Protein 7C6C (pdb70)

Secondary structure (DSSP, 8-state):
---HHHHHHHHHHHHHHHHSSSS--TT-EEE-SSSSSEEETTTTEETTTSHHHHHHHHHHHHSTT-TTGGGHHHHHHHHHHT----TT-TTHHHHHHHTTT-HHHHHHHHHHHIIIIIHHHHHHHHHTT---HHHHHHHHHHHHHH-SSSSTTSHHHHHHHHHHHHTS-GGGT--HHHHHHHHHHHHHHHHHS-S-GGGHHHHHTTTHHHHHHHHHHHTT-TT--S-EEEEETTTEEEEE-

Radius of gyration: 17.69 Å; Cα contacts (8 Å, |Δi|>4): 380; chains: 1; bounding box: 41×48×39 Å

Nearest PDB structures (foldseek):
  7c6c-assembly1_A  TM=1.004E+00  e=1.283E-39  Bacillus subtilis subsp. subtilis str. 168
  7c6d-assembly1_A  TM=1.003E+00  e=1.742E-38  Bacillus subtilis subsp. subtilis str. 168
  6x2q-assembly1_A  TM=9.820E-01  e=7.608E-24  Gynuella sunshinyii YC6258
  5hwa-assembly1_A  TM=7.881E-01  e=5.486E-09  Niallia circulans
  7xh0-assembly1_A  TM=7.064E-01  e=2.471E-08  Paenibacillus dendritiformis

InterPro domains:
  IPR000400 Glycoside hydrolase, family 46 [PF01374] (48-264)
  IPR000400 Glycoside hydrolase, family 46 [PIRSF036551] (4-277)
  IPR000400 Glycoside hydrolase, family 46 [PS60000] (47-87)
  IPR000400 Glycoside hydrolase, family 46 [cd00978] (41-264)
  IPR023099 Glycoside hydrolase, family 46, N-terminal [G3DSA:3.30.386.10] (59-152)
  IPR023346 Lysozyme-like domain superfamily [SSF53955] (16-277)

GO terms:
  GO:0016977 chitosanase activity (F, IDA)
  GO:0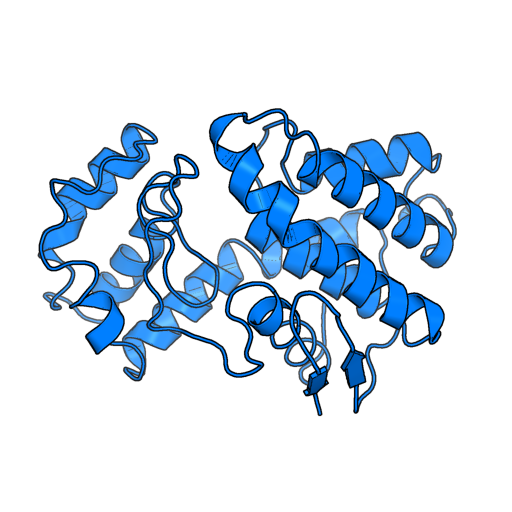005576 extracellular region (C, EXP)

B-factor: mean 17.04, std 7.9, range [7.51, 46.64]

Structure (mmCIF, N/CA/C/O backbone):
data_7C6C
#
_entry.id   7C6C
#
_cell.length_a   47.381
_cell.length_b   77.666
_cell.length_c   79.211
_cell.angle_alpha   90.000
_cell.angle_beta   90.000
_cell.angle_gamma   90.000
#
_symmetry.space_group_name_H-M   'P 21 21 21'
#
loop_
_entity.id
_entity.type
_entity.pdbx_description
1 polymer Chitosanase
2 non-polymer '(2S)-2-hydroxybutanedioic acid'
3 water water
#
loop_
_atom_site.group_PDB
_atom_site.id
_atom_site.type_symbol
_atom_site.label_atom_id
_atom_site.label_alt_id
_atom_site.label_comp_id
_atom_site.label_asym_id
_atom_site.label_entity_id
_atom_site.label_seq_id
_atom_site.pdbx_PDB_ins_code
_atom_site.Cartn_x
_atom_site.Cartn_y
_atom_site.Cartn_z
_atom_site.occupancy
_atom_site.B_iso_or_equiv
_atom_site.auth_seq_id
_atom_site.auth_comp_id
_atom_site.auth_asym_id
_atom_site.auth_atom_id
_atom_site.pdbx_PDB_model_num
ATOM 1 N N . GLY A 1 2 ? 59.061 -15.457 88.979 1.00 24.82 2 GLY A N 1
ATOM 2 C CA . GLY A 1 2 ? 59.283 -14.107 89.461 1.00 23.36 2 GLY A CA 1
ATOM 3 C C . GLY A 1 2 ? 59.024 -13.970 90.948 1.00 21.86 2 GLY A C 1
ATOM 4 O O . GLY A 1 2 ? 59.387 -14.839 91.736 1.00 24.60 2 GLY A O 1
ATOM 5 N N . LEU A 1 3 ? 58.404 -12.863 91.335 1.00 17.84 3 LEU A N 1
ATOM 6 C CA . LEU A 1 3 ? 57.972 -12.637 92.705 1.00 15.66 3 LEU A CA 1
ATOM 7 C C . LEU A 1 3 ? 56.475 -12.893 92.792 1.00 16.40 3 LEU A C 1
ATOM 8 O O . LEU A 1 3 ? 55.719 -12.475 91.913 1.00 17.23 3 LEU A O 1
ATOM 13 N N . ASN A 1 4 ? 56.049 -13.600 93.839 1.00 16.24 4 ASN A N 1
ATOM 14 C CA . ASN A 1 4 ? 54.620 -13.801 94.044 1.00 16.13 4 ASN A CA 1
ATOM 15 C C . ASN A 1 4 ? 53.976 -12.488 94.495 1.00 15.45 4 ASN A C 1
ATOM 16 O O . ASN A 1 4 ? 54.640 -11.463 94.640 1.00 14.66 4 ASN A O 1
ATOM 21 N N . LYS A 1 5 ? 52.660 -12.512 94.715 1.00 16.22 5 LYS A N 1
ATOM 22 C CA . LYS A 1 5 ? 51.938 -11.275 95.007 1.00 16.70 5 LYS A CA 1
ATOM 23 C C . LYS A 1 5 ? 52.516 -10.554 96.221 1.00 14.51 5 LYS A C 1
ATOM 24 O O . LYS A 1 5 ? 52.808 -9.355 96.161 1.00 14.08 5 LYS A O 1
ATOM 30 N N . ASP A 1 6 ? 52.681 -11.267 97.337 1.00 14.19 6 ASP A N 1
ATOM 31 C CA . ASP A 1 6 ? 53.201 -10.630 98.543 1.00 13.86 6 ASP A CA 1
ATOM 32 C C . ASP A 1 6 ? 54.653 -10.208 98.370 1.00 11.98 6 ASP A C 1
ATOM 33 O O . ASP A 1 6 ? 55.036 -9.106 98.782 1.00 12.45 6 ASP A O 1
ATOM 38 N N . GLN A 1 7 ? 55.483 -11.080 97.795 1.00 12.08 7 GLN A N 1
ATOM 39 C CA . GLN A 1 7 ? 56.896 -10.748 97.634 1.00 11.67 7 GLN A CA 1
ATOM 40 C C . GLN A 1 7 ? 57.081 -9.540 96.731 1.00 10.84 7 GLN A C 1
ATOM 41 O O . GLN A 1 7 ? 57.939 -8.687 96.995 1.00 10.81 7 GLN A O 1
ATOM 47 N N . LYS A 1 8 ? 56.301 -9.466 95.646 1.00 11.59 8 LYS A N 1
ATOM 48 C CA A LYS A 1 8 ? 56.418 -8.342 94.724 0.50 11.31 8 LYS A CA 1
ATOM 49 C CA B LYS A 1 8 ? 56.423 -8.341 94.727 0.50 11.35 8 LYS A CA 1
ATOM 50 C C . LYS A 1 8 ? 56.019 -7.039 95.403 1.00 10.92 8 LYS A C 1
ATOM 51 O O . LYS A 1 8 ? 56.681 -6.008 95.228 1.00 10.85 8 LYS A O 1
ATOM 62 N N . ARG A 1 9 ? 54.930 -7.063 96.177 1.00 11.12 9 ARG A N 1
ATOM 63 C CA . ARG A 1 9 ? 54.530 -5.881 96.928 1.00 11.01 9 ARG A CA 1
ATOM 64 C C . ARG A 1 9 ? 55.636 -5.444 97.878 1.00 10.58 9 ARG A C 1
ATOM 65 O O . ARG A 1 9 ? 55.964 -4.256 97.958 1.00 10.60 9 ARG A O 1
ATOM 73 N N . ARG A 1 10 ? 56.215 -6.394 98.621 1.00 10.23 10 ARG A N 1
ATOM 74 C CA . ARG A 1 10 ? 57.278 -6.048 99.560 1.00 10.21 10 ARG A CA 1
ATOM 75 C C . ARG A 1 10 ? 58.474 -5.441 98.839 1.00 9.34 10 ARG A C 1
ATOM 76 O O . ARG A 1 10 ? 59.053 -4.449 99.305 1.00 9.44 10 ARG A O 1
ATOM 84 N N . ALA A 1 11 ? 58.865 -6.033 97.705 1.00 9.69 11 ALA A N 1
ATOM 85 C CA . ALA A 1 11 ? 59.962 -5.482 96.915 1.00 9.98 11 ALA A CA 1
ATOM 86 C C . ALA A 1 11 ? 59.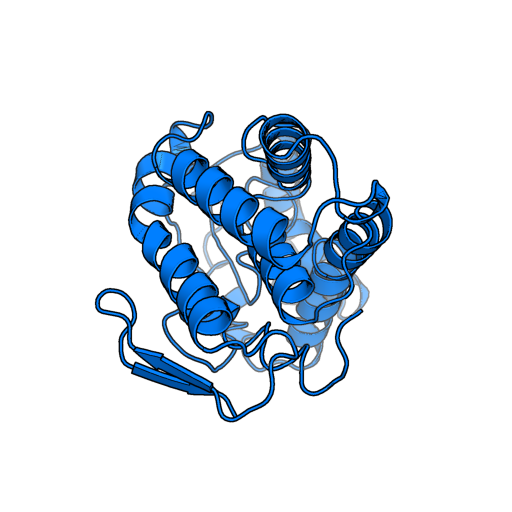668 -4.050 96.499 1.00 9.54 11 ALA A C 1
ATOM 87 O O . ALA A 1 11 ? 60.551 -3.182 96.549 1.00 9.83 11 ALA A O 1
ATOM 89 N N . GLU A 1 12 ? 58.429 -3.787 96.080 1.00 9.92 12 GLU A N 1
ATOM 90 C CA . GLU A 1 12 ? 58.056 -2.450 95.633 1.00 9.85 12 GLU A CA 1
ATOM 91 C C . GLU A 1 12 ? 57.998 -1.460 96.791 1.00 9.03 12 GLU A C 1
ATOM 92 O O . GLU A 1 12 ? 58.335 -0.281 96.617 1.00 9.69 12 GLU A O 1
ATOM 98 N N . GLN A 1 13 ? 57.571 -1.905 97.974 1.00 9.25 13 GLN A N 1
ATOM 99 C CA A GLN A 1 13 ? 57.555 -1.007 99.123 0.61 9.61 13 GLN A CA 1
ATOM 100 C CA B GLN A 1 13 ? 57.553 -1.004 99.120 0.39 9.55 13 GLN A CA 1
ATOM 101 C C . GLN A 1 13 ? 58.964 -0.682 99.602 1.00 9.32 13 GLN A C 1
ATOM 102 O O . GLN A 1 13 ? 59.218 0.437 100.069 1.00 10.10 13 GLN A O 1
ATOM 113 N N . LEU A 1 14 ? 59.901 -1.629 99.465 1.00 9.37 14 LEU A N 1
ATOM 114 C CA . LEU A 1 14 ? 61.307 -1.317 99.710 1.00 9.17 14 LEU A CA 1
ATOM 115 C C . LEU A 1 14 ? 61.797 -0.244 98.741 1.00 9.29 14 LEU A C 1
ATOM 116 O O . LEU A 1 14 ? 62.344 0.788 99.157 1.00 9.74 14 LEU A O 1
ATOM 121 N N . THR A 1 15 ? 61.565 -0.448 97.440 1.00 9.1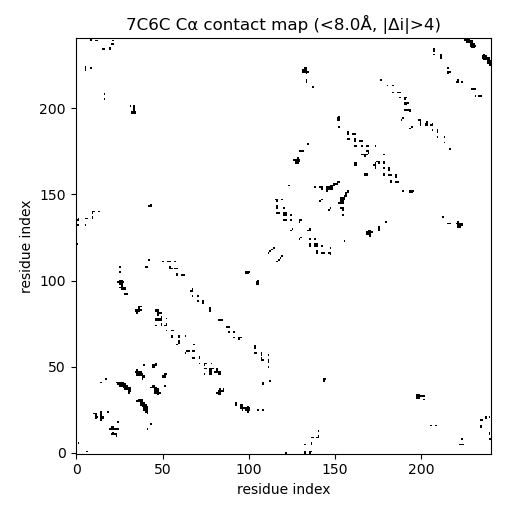4 15 THR A N 1
ATOM 122 C CA . THR A 1 15 ? 61.956 0.557 96.455 1.00 9.38 15 THR A CA 1
ATOM 123 C C . THR A 1 15 ? 61.315 1.902 96.761 1.00 9.31 15 THR A C 1
ATOM 124 O O . THR A 1 15 ? 61.966 2.945 96.645 1.00 10.09 15 THR A O 1
ATOM 128 N N . SER A 1 16 ? 60.051 1.893 97.188 1.00 9.51 16 SER A N 1
ATOM 129 C CA . SER A 1 16 ? 59.367 3.138 97.505 1.00 9.65 16 SER A CA 1
ATOM 130 C C . SER A 1 16 ? 60.054 3.876 98.654 1.00 9.38 16 SER A C 1
ATOM 131 O O . SER A 1 16 ? 60.159 5.108 98.631 1.00 10.03 16 SER A O 1
ATOM 134 N N . ILE A 1 17 ? 60.526 3.150 99.673 1.00 9.61 17 ILE A N 1
ATOM 135 C CA . ILE A 1 17 ? 61.310 3.793 100.725 1.00 9.75 17 ILE A CA 1
ATOM 136 C C . ILE A 1 17 ? 62.553 4.435 100.125 1.00 10.03 17 ILE A C 1
ATOM 137 O O . ILE A 1 17 ? 62.885 5.595 100.409 1.00 10.67 17 ILE A O 1
ATOM 142 N N . PHE A 1 18 ? 63.262 3.679 99.282 1.00 9.74 18 PHE A N 1
ATOM 143 C CA . PHE A 1 18 ? 64.521 4.166 98.733 1.00 10.18 18 PHE A CA 1
ATOM 144 C C . PHE A 1 18 ? 64.313 5.385 97.847 1.00 11.10 18 PHE A C 1
ATOM 145 O O . PHE A 1 18 ? 65.161 6.279 97.820 1.00 12.91 18 PHE A O 1
ATOM 153 N N . GLU A 1 19 ? 63.196 5.450 97.130 1.00 10.95 19 GLU A N 1
ATOM 154 C CA A GLU A 1 19 ? 62.941 6.551 96.207 0.61 11.72 19 GLU A CA 1
ATOM 155 C CA B GLU A 1 19 ? 62.941 6.552 96.211 0.39 10.84 19 GLU A CA 1
ATOM 156 C C . GLU A 1 19 ? 62.313 7.758 96.894 1.00 11.31 19 GLU A C 1
ATOM 157 O O . GLU A 1 19 ? 62.661 8.902 96.580 1.00 13.17 19 GLU A O 1
ATOM 168 N N . ASN A 1 20 ? 61.381 7.526 97.817 1.00 10.57 20 ASN A N 1
ATOM 169 C CA . ASN A 1 20 ? 60.544 8.597 98.331 1.00 11.29 20 ASN A CA 1
ATOM 170 C C . ASN A 1 20 ? 60.378 8.614 99.841 1.00 11.35 20 ASN A C 1
ATOM 171 O O . ASN A 1 20 ? 59.633 9.459 100.342 1.00 12.66 20 ASN A O 1
ATOM 176 N N . GLY A 1 21 ? 61.015 7.709 100.581 1.00 11.34 21 GLY A N 1
ATOM 177 C CA . GLY A 1 21 ? 60.926 7.776 102.028 1.00 12.43 21 GLY A CA 1
ATOM 178 C C . GLY A 1 21 ? 59.575 7.389 102.582 1.00 12.04 21 GLY A C 1
ATOM 179 O O . GLY A 1 21 ? 59.201 7.847 103.667 1.00 13.57 21 GLY A O 1
ATOM 180 N N . THR A 1 22 ? 58.830 6.549 101.869 1.00 11.61 22 THR A N 1
ATOM 181 C CA . THR A 1 22 ? 57.532 6.081 102.324 1.00 12.11 22 THR A CA 1
ATOM 182 C C . THR A 1 22 ? 57.271 4.730 101.677 1.00 10.98 22 THR A C 1
ATOM 183 O O . THR A 1 22 ? 57.766 4.455 100.583 1.00 11.48 22 THR A O 1
ATOM 187 N N . THR A 1 23 ? 56.505 3.879 102.358 1.00 10.94 23 THR A N 1
ATOM 188 C CA . THR A 1 23 ? 56.108 2.615 101.751 1.00 11.73 23 THR A CA 1
ATOM 189 C C . THR A 1 23 ? 5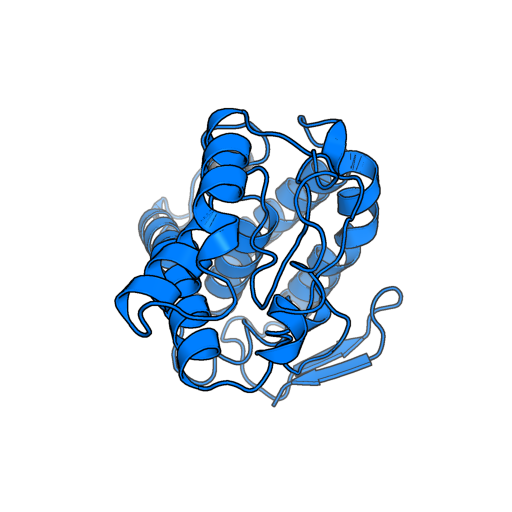4.946 2.774 100.781 1.00 12.44 23 THR A C 1
ATOM 190 O O . THR A 1 23 ? 54.609 1.813 100.080 1.00 14.36 23 THR A O 1
ATOM 194 N N . GLU A 1 24 ? 54.323 3.948 100.732 1.00 12.60 24 GLU A N 1
ATOM 195 C CA . GLU A 1 24 ? 53.237 4.207 99.797 1.00 13.62 24 GLU A CA 1
ATOM 196 C C . GLU A 1 24 ? 53.826 4.635 98.458 1.00 12.36 24 GLU A C 1
ATOM 197 O O . GLU A 1 24 ? 54.481 5.679 98.369 1.00 13.35 24 GLU A O 1
ATOM 203 N N . ILE A 1 25 ? 53.576 3.840 97.415 1.00 12.41 25 ILE A N 1
ATOM 204 C CA . ILE A 1 25 ? 54.141 4.147 96.107 1.00 12.93 25 ILE A CA 1
ATOM 205 C C . ILE A 1 25 ? 53.647 5.510 95.634 1.00 12.37 25 ILE A C 1
ATOM 206 O O . ILE A 1 25 ? 52.443 5.794 95.650 1.00 13.75 25 ILE A O 1
ATOM 211 N N . GLN A 1 26 ? 54.579 6.365 95.208 1.00 12.17 26 GLN A N 1
ATOM 212 C CA . GLN A 1 26 ? 54.285 7.761 94.857 1.00 12.73 26 GLN A CA 1
ATOM 213 C C . GLN A 1 26 ? 54.153 7.917 93.345 1.00 12.59 26 GLN A C 1
ATOM 214 O O . GLN A 1 26 ? 55.111 8.241 92.642 1.00 13.70 26 GLN A O 1
ATOM 220 N N . TYR A 1 27 ? 52.935 7.752 92.843 1.00 11.25 27 TYR A N 1
ATOM 221 C CA . TYR A 1 27 ? 52.697 7.930 91.418 1.00 10.91 27 TYR A CA 1
ATOM 222 C C . TYR A 1 27 ? 52.772 9.389 90.984 1.00 10.70 27 TYR A C 1
ATOM 223 O O . TYR A 1 27 ? 53.023 9.658 89.803 1.00 11.26 27 TYR A O 1
ATOM 232 N N . GLY A 1 28 ? 52.559 10.334 91.894 1.00 11.24 28 GLY A N 1
ATOM 233 C CA . GLY A 1 28 ? 52.517 11.732 91.528 1.00 11.50 28 GLY A CA 1
ATOM 234 C C . GLY A 1 28 ? 53.814 12.472 91.669 1.00 12.00 28 GLY A C 1
ATOM 235 O O . GLY A 1 28 ? 53.871 13.657 91.345 1.00 12.81 28 GLY A O 1
ATOM 236 N N . TYR A 1 29 ? 54.864 11.796 92.124 1.00 12.12 29 TYR A N 1
ATOM 237 C CA . TYR A 1 29 ? 56.147 12.431 92.387 1.00 12.18 29 TYR A CA 1
ATOM 238 C C . TYR A 1 29 ? 56.765 12.990 91.109 1.00 11.26 29 TYR A C 1
ATOM 239 O O . TYR A 1 29 ? 56.823 12.314 90.082 1.00 11.26 29 TYR A O 1
ATOM 248 N N . VAL A 1 30 ? 57.261 14.221 91.180 1.00 11.44 30 VAL A N 1
ATOM 249 C CA . VAL A 1 30 ? 58.094 14.797 90.125 1.00 12.11 30 VAL A CA 1
ATOM 250 C C . VAL A 1 30 ? 59.127 15.690 90.786 1.00 12.35 30 VAL A C 1
ATOM 251 O O . VAL A 1 30 ? 58.766 16.568 91.577 1.00 14.36 30 VAL A O 1
ATOM 255 N N . GLU A 1 31 ? 60.402 15.485 90.453 1.00 11.59 31 GLU A N 1
ATOM 256 C CA . GLU A 1 31 ? 61.465 16.322 90.982 1.00 12.87 31 GLU A CA 1
ATOM 257 C C . GLU A 1 31 ? 62.635 16.356 90.009 1.00 11.65 31 GLU A C 1
ATOM 258 O O . GLU A 1 31 ? 62.978 15.340 89.407 1.00 11.14 31 GLU A O 1
ATOM 264 N N . ARG A 1 32 ? 63.251 17.527 89.877 1.00 12.80 32 ARG A N 1
ATOM 265 C CA . ARG A 1 32 ? 64.543 17.668 89.221 1.00 14.29 32 ARG A CA 1
ATOM 266 C C . ARG A 1 32 ? 65.623 17.331 90.239 1.00 13.49 32 ARG A C 1
ATOM 267 O O . ARG A 1 32 ? 65.733 18.003 91.269 1.00 15.15 32 ARG A O 1
ATOM 275 N N . LEU A 1 33 ? 66.429 16.310 89.964 1.00 13.81 33 LEU A N 1
ATOM 276 C CA . LEU A 1 33 ? 67.470 15.906 90.902 1.00 15.18 33 LEU A CA 1
ATOM 277 C C . LEU A 1 33 ? 68.848 16.429 90.534 1.00 14.64 33 LEU A C 1
ATOM 278 O O . LEU A 1 33 ? 69.803 16.187 91.278 1.00 16.38 33 LEU A O 1
ATOM 283 N N . ASP A 1 34 ? 68.977 17.142 89.416 1.00 13.93 34 ASP A N 1
ATOM 284 C CA . ASP A 1 34 ? 70.276 17.615 88.939 1.00 13.99 34 ASP A CA 1
ATOM 285 C C . ASP A 1 34 ? 71.261 16.466 88.762 1.00 14.30 34 ASP A C 1
ATOM 286 O O . ASP A 1 34 ? 72.453 16.583 89.052 1.00 14.57 34 ASP A O 1
ATOM 291 N N . ASP A 1 35 ? 70.744 15.347 88.259 1.00 13.17 35 ASP A N 1
ATOM 292 C CA . ASP A 1 35 ? 71.526 14.153 87.986 1.00 13.38 35 ASP A CA 1
ATOM 293 C C . ASP A 1 35 ? 71.683 13.925 86.493 1.00 12.49 35 ASP A C 1
ATOM 294 O O . ASP A 1 35 ? 71.986 12.803 86.067 1.00 13.28 35 ASP A O 1
ATOM 299 N N . GLY A 1 36 ? 71.455 14.968 85.692 1.00 11.82 36 GLY A N 1
ATOM 300 C CA . GLY A 1 36 ? 71.524 14.868 84.257 1.00 11.47 36 GLY A CA 1
ATOM 301 C C . GLY A 1 36 ? 70.306 14.261 83.608 1.00 10.49 36 GLY A C 1
ATOM 302 O O . GLY A 1 36 ? 70.262 14.176 82.374 1.00 11.28 36 GLY A O 1
ATOM 303 N N . ARG A 1 37 ? 69.309 13.843 84.385 1.00 10.21 37 ARG A N 1
ATOM 304 C CA . ARG A 1 37 ? 68.194 13.081 83.836 1.00 10.28 37 ARG A CA 1
ATOM 305 C C . ARG A 1 37 ? 66.932 13.911 83.640 1.00 9.26 37 ARG A C 1
ATOM 306 O O . ARG A 1 37 ? 65.890 13.355 83.278 1.00 9.87 37 ARG A O 1
ATOM 314 N N . GLY A 1 38 ? 67.003 15.225 83.849 1.00 9.08 38 GLY A N 1
ATOM 315 C CA . GLY A 1 38 ? 65.825 16.065 83.674 1.00 9.36 38 GLY A CA 1
ATOM 316 C C . GLY A 1 38 ? 64.915 15.936 84.873 1.00 9.06 38 GLY A C 1
ATOM 317 O O . GLY A 1 38 ? 65.352 16.086 86.014 1.00 9.51 38 GLY A O 1
ATOM 318 N N . TYR A 1 39 ? 63.634 15.676 84.629 1.00 8.76 39 TYR A N 1
ATOM 319 C CA . TYR A 1 39 ? 62.697 15.402 85.711 1.00 9.03 39 TYR A CA 1
ATOM 320 C C . TYR A 1 39 ? 62.657 13.905 85.980 1.00 8.93 39 TYR A C 1
ATOM 321 O O . TYR A 1 39 ? 62.620 13.096 85.043 1.00 9.20 39 TYR A O 1
ATOM 330 N N . THR A 1 40 ? 62.608 13.551 87.268 1.00 8.75 40 THR A N 1
ATOM 331 C CA . THR A 1 40 ? 62.394 12.189 87.744 1.00 9.01 40 THR A CA 1
ATOM 332 C C . THR A 1 40 ? 60.962 12.089 88.260 1.00 8.93 40 THR A C 1
ATOM 333 O O . THR A 1 40 ? 60.548 12.910 89.085 1.00 9.67 40 THR A O 1
ATOM 337 N N . CYS A 1 41 ? 60.211 11.089 87.778 1.00 8.88 41 CYS A N 1
ATOM 338 C CA . CYS A 1 41 ? 58.756 11.123 87.859 1.00 9.60 41 CYS A CA 1
ATOM 339 C C . CYS A 1 41 ? 58.154 9.785 88.269 1.00 9.19 41 CYS A C 1
ATOM 340 O O . CYS A 1 41 ? 58.549 8.730 87.766 1.00 9.67 41 CYS A O 1
ATOM 343 N N . GLY A 1 42 ? 57.133 9.847 89.124 1.00 9.38 42 GLY A N 1
ATOM 344 C CA . GLY A 1 42 ? 56.294 8.682 89.336 1.00 9.68 42 GLY A CA 1
ATOM 345 C C . GLY A 1 42 ? 56.967 7.511 90.037 1.00 9.53 42 GLY A C 1
ATOM 346 O O . GLY A 1 42 ? 58.029 7.628 90.656 1.00 9.65 42 GLY A O 1
ATOM 347 N N . ARG A 1 43 ? 56.313 6.350 89.915 1.00 9.49 43 ARG A N 1
ATOM 348 C CA . ARG A 1 43 ? 56.641 5.218 90.781 1.00 10.09 43 ARG A CA 1
ATOM 349 C C . ARG A 1 43 ? 58.053 4.704 90.556 1.00 9.83 43 ARG A C 1
ATOM 350 O O . ARG A 1 43 ? 58.695 4.237 91.498 1.00 10.50 43 ARG A O 1
ATOM 358 N N . ALA A 1 44 ? 58.540 4.745 89.321 1.00 9.49 44 ALA A N 1
ATOM 359 C CA . ALA A 1 44 ? 59.839 4.188 88.988 1.00 9.34 44 ALA A CA 1
ATOM 360 C C . ALA A 1 44 ? 60.917 5.246 88.854 1.00 9.42 44 ALA A C 1
ATOM 361 O O . ALA A 1 44 ? 62.033 4.926 88.434 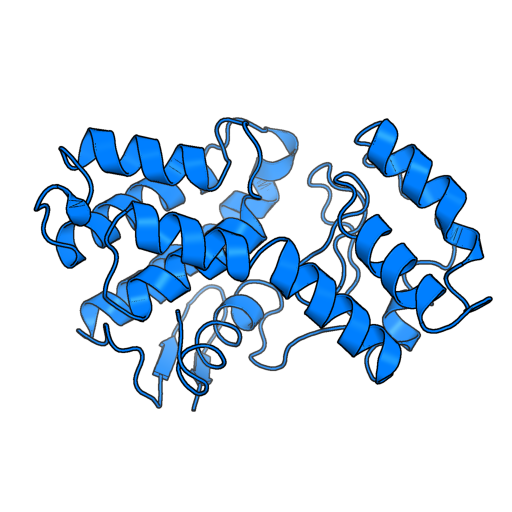1.00 10.41 44 ALA A O 1
ATOM 363 N N . GLY A 1 45 ? 60.613 6.498 89.176 1.00 9.47 45 GLY A N 1
ATOM 364 C CA . GLY A 1 45 ? 61.553 7.542 88.816 1.00 10.22 45 GLY A CA 1
ATOM 365 C C . GLY A 1 45 ? 61.809 7.571 87.326 1.00 9.42 45 GLY A C 1
ATOM 366 O O . GLY A 1 45 ? 62.965 7.649 86.893 1.00 10.05 45 GLY A O 1
ATOM 367 N N . PHE A 1 46 ? 60.746 7.467 86.529 1.00 9.01 46 PHE A N 1
ATOM 368 C CA . PHE A 1 46 ? 60.870 7.629 85.086 1.00 9.04 46 PHE A CA 1
ATOM 369 C C . PHE A 1 46 ? 61.447 9.011 84.788 1.00 8.99 46 PHE A C 1
ATOM 370 O O . PHE A 1 46 ? 60.982 10.009 85.339 1.00 11.51 46 PHE A O 1
ATOM 378 N N . THR A 1 47 ? 62.427 9.094 83.894 1.00 9.07 47 THR A N 1
ATOM 379 C CA . THR A 1 47 ? 63.091 10.372 83.670 1.00 9.07 47 THR A CA 1
ATOM 380 C C . THR A 1 47 ? 62.846 10.904 82.264 1.00 8.68 47 THR A C 1
ATOM 381 O O . THR A 1 47 ? 62.611 10.150 81.316 1.00 8.94 47 THR A O 1
ATOM 385 N N . THR A 1 48 ? 62.929 12.229 82.134 1.00 8.83 48 THR A N 1
ATOM 386 C CA . THR A 1 48 ? 62.727 12.860 80.837 1.00 9.70 48 THR A CA 1
ATOM 387 C C . THR A 1 48 ? 63.947 12.769 79.921 1.00 10.47 48 THR A C 1
ATOM 388 O O . THR A 1 48 ? 63.785 12.874 78.707 1.00 12.44 48 THR A O 1
ATOM 392 N N . ALA A 1 49 ? 65.155 12.554 80.452 1.00 9.49 49 ALA A N 1
ATOM 393 C CA . ALA A 1 49 ? 66.319 12.409 79.578 1.00 10.32 49 ALA A CA 1
ATOM 394 C C . ALA A 1 49 ? 66.400 11.032 78.924 1.00 10.79 49 ALA A C 1
ATOM 395 O O . ALA A 1 49 ? 67.009 10.903 77.858 1.00 11.56 49 ALA A O 1
ATOM 397 N N . THR A 1 50 ? 65.815 9.995 79.538 1.00 11.56 50 THR A N 1
ATOM 398 C CA . THR A 1 50 ? 66.017 8.619 79.085 1.00 12.16 50 THR A CA 1
ATOM 399 C C . THR A 1 50 ? 64.959 8.134 78.114 1.00 12.42 50 THR A C 1
ATOM 400 O O . THR A 1 50 ? 65.187 7.136 77.421 1.00 15.23 50 THR A O 1
ATOM 404 N N . GLY A 1 51 ? 63.804 8.772 78.068 1.00 12.57 51 GLY A N 1
ATOM 405 C CA . GLY A 1 51 ? 62.714 8.254 77.282 1.00 13.67 51 GLY A CA 1
ATOM 406 C C . GLY A 1 51 ? 61.668 7.505 78.077 1.00 11.21 51 GLY A C 1
ATOM 407 O O . GLY A 1 51 ? 60.571 7.276 77.554 1.00 11.69 51 GLY A O 1
ATOM 408 N N . ASP A 1 52 ? 61.949 7.135 79.329 1.00 10.54 52 ASP A N 1
ATOM 409 C CA A ASP A 1 52 ? 60.942 6.327 80.001 0.51 10.45 52 ASP A CA 1
ATOM 410 C CA B ASP A 1 52 ? 60.992 6.338 80.095 0.49 10.05 52 ASP A CA 1
ATOM 411 C C . ASP A 1 52 ? 59.758 7.152 80.479 1.00 9.05 52 ASP A C 1
ATOM 412 O O . ASP A 1 52 ? 58.631 6.647 80.450 1.00 9.45 52 ASP A O 1
ATOM 421 N N . ALA A 1 53 ? 59.953 8.421 80.859 1.00 8.64 53 ALA A N 1
ATOM 422 C CA . ALA A 1 53 ? 58.793 9.265 81.130 1.00 9.02 53 ALA A CA 1
ATOM 423 C C . ALA A 1 53 ? 57.983 9.497 79.858 1.00 8.46 53 ALA A C 1
ATOM 424 O O . ALA A 1 53 ? 56.746 9.526 79.896 1.00 9.18 53 ALA A O 1
ATOM 426 N N . LEU A 1 54 ? 58.668 9.673 78.724 1.00 8.41 54 LEU A N 1
ATOM 427 C CA . LEU A 1 54 ? 57.994 9.739 77.433 1.00 8.83 54 LEU A CA 1
ATOM 428 C C . LEU A 1 54 ? 57.101 8.520 77.230 1.00 8.24 54 LEU A C 1
ATOM 429 O O . LEU A 1 54 ? 55.944 8.647 76.820 1.00 8.76 54 LEU A O 1
ATOM 434 N N . GLU A 1 55 ? 57.616 7.324 77.534 1.00 8.40 55 GLU A N 1
ATOM 435 C CA . GLU A 1 55 ? 56.820 6.113 77.340 1.00 8.76 55 GLU A CA 1
ATOM 436 C C . GLU A 1 55 ? 55.562 6.125 78.197 1.00 8.79 55 GLU A C 1
ATOM 437 O O . GLU A 1 55 ? 54.492 5.727 77.728 1.00 9.77 55 GLU A O 1
ATOM 443 N N . VAL A 1 56 ? 55.662 6.584 79.451 1.00 8.70 56 VAL A N 1
ATOM 444 C CA . VAL A 1 56 ? 54.464 6.701 80.277 1.00 9.39 56 VAL A CA 1
ATOM 445 C C . VAL A 1 56 ? 53.428 7.585 79.594 1.00 8.74 56 VAL A C 1
ATOM 446 O O . VAL A 1 56 ? 52.246 7.234 79.512 1.00 9.19 56 VAL A O 1
ATOM 450 N N . VAL A 1 57 ? 53.854 8.750 79.102 1.00 8.46 57 VAL A N 1
ATOM 451 C CA . VAL A 1 57 ? 52.901 9.674 78.498 1.00 8.69 57 VAL A CA 1
ATOM 452 C C . VAL A 1 57 ? 52.341 9.107 77.196 1.00 8.47 57 VAL A C 1
ATOM 453 O O . VAL A 1 57 ? 51.155 9.283 76.902 1.00 9.25 57 VAL A O 1
ATOM 457 N N . GLU A 1 58 ? 53.158 8.383 76.418 1.00 8.49 58 GLU A N 1
ATOM 458 C CA . GLU A 1 58 ? 52.647 7.732 75.208 1.00 8.84 58 GLU A CA 1
ATOM 459 C C . GLU A 1 58 ? 51.566 6.716 75.547 1.00 8.72 58 GLU A C 1
ATOM 460 O O . GLU A 1 58 ? 50.510 6.670 74.898 1.00 9.66 58 GLU A O 1
ATOM 466 N N . VAL A 1 59 ? 51.835 5.865 76.545 1.00 9.59 59 VAL A N 1
ATOM 467 C CA . VAL A 1 59 ? 50.891 4.814 76.930 1.00 10.21 59 VAL A CA 1
ATOM 468 C C . VAL A 1 59 ? 49.607 5.435 77.463 1.00 10.35 59 VAL A C 1
ATOM 469 O O . VAL A 1 59 ? 48.496 5.039 77.097 1.00 10.93 59 VAL A O 1
ATOM 473 N N . TYR A 1 60 ? 49.748 6.437 78.331 1.00 9.57 60 TYR A N 1
ATOM 474 C CA . TYR A 1 60 ? 48.587 7.136 78.863 1.00 9.85 60 TYR A CA 1
ATOM 475 C C . TYR A 1 60 ? 47.781 7.785 77.745 1.00 9.74 60 TYR A C 1
ATOM 476 O O . TYR A 1 60 ? 46.545 7.732 77.750 1.00 10.22 60 TYR A O 1
ATOM 485 N N . THR A 1 61 ? 48.465 8.370 76.755 1.00 9.86 61 THR A N 1
ATOM 486 C CA . THR A 1 61 ? 47.775 9.065 75.670 1.00 9.67 61 THR A CA 1
ATOM 487 C C . THR A 1 61 ? 47.040 8.092 74.752 1.00 9.92 61 THR A C 1
ATOM 488 O O . THR A 1 61 ? 45.953 8.405 74.256 1.00 10.36 61 THR A O 1
ATOM 492 N N . LYS A 1 62 ? 47.599 6.901 74.529 1.00 10.10 62 LYS A N 1
ATOM 493 C CA . LYS A 1 62 ? 46.861 5.888 73.783 1.00 11.58 62 LYS A CA 1
ATOM 494 C C . LYS A 1 62 ? 45.578 5.498 74.513 1.00 11.27 62 LYS A C 1
ATOM 495 O O . LYS A 1 62 ? 44.516 5.362 73.895 1.00 12.52 62 LYS A O 1
ATOM 501 N N . ALA A 1 63 ? 45.652 5.357 75.839 1.00 11.28 63 ALA A N 1
ATOM 502 C CA . ALA A 1 63 ? 44.489 4.958 76.622 1.00 12.25 63 ALA A CA 1
ATOM 503 C C . ALA A 1 63 ? 43.490 6.098 76.772 1.00 12.43 63 ALA A C 1
ATOM 504 O O . ALA A 1 63 ? 42.275 5.863 76.779 1.00 13.64 63 ALA A O 1
ATOM 506 N N . VAL A 1 64 ? 43.979 7.330 76.914 1.00 11.62 64 VAL A N 1
ATOM 507 C CA . VAL A 1 64 ? 43.157 8.511 77.192 1.00 11.64 64 VAL A CA 1
ATOM 508 C C . VAL A 1 64 ? 43.563 9.599 76.207 1.00 10.99 64 VAL A C 1
ATOM 509 O O . VAL A 1 64 ? 44.420 10.442 76.522 1.00 10.85 64 VAL A O 1
ATOM 513 N N . PRO A 1 65 ? 42.984 9.619 75.009 1.00 11.24 65 PRO A N 1
ATOM 514 C CA . PRO A 1 65 ? 43.392 10.618 74.017 1.00 11.99 65 PRO A CA 1
ATOM 515 C C . PRO A 1 65 ? 43.157 12.036 74.522 1.00 10.94 65 PRO A C 1
ATOM 516 O O . PRO A 1 65 ? 42.226 12.305 75.281 1.00 11.58 65 PRO A O 1
ATOM 520 N N . ASN A 1 66 ? 44.026 12.955 74.099 1.00 10.62 66 ASN A N 1
ATOM 521 C CA . ASN A 1 66 ? 43.806 14.389 74.314 1.00 10.51 66 ASN A CA 1
ATOM 522 C C . ASN A 1 66 ? 43.764 14.764 75.792 1.00 10.06 66 ASN A C 1
ATOM 523 O O . ASN A 1 66 ? 43.069 15.699 76.194 1.00 10.71 66 ASN A O 1
ATOM 528 N N . ASN A 1 67 ? 44.556 14.059 76.596 1.00 9.92 67 ASN A N 1
ATOM 529 C CA . ASN A 1 67 ? 44.678 14.309 78.024 1.00 9.78 67 ASN A CA 1
ATOM 530 C C . ASN A 1 67 ? 45.572 15.530 78.282 1.00 9.13 67 ASN A C 1
ATOM 531 O O . ASN A 1 67 ? 46.148 16.121 77.360 1.00 9.63 67 ASN A O 1
ATOM 536 N N . LYS A 1 68 ? 45.715 15.896 79.563 1.00 9.59 68 LYS A N 1
ATOM 537 C CA . LYS A 1 68 ? 46.439 17.115 79.924 1.00 9.25 68 LYS A CA 1
ATOM 538 C C . LYS A 1 68 ? 47.936 17.036 79.660 1.00 9.19 68 LYS A C 1
ATOM 539 O O . LYS A 1 68 ? 48.604 18.076 79.674 1.00 9.22 68 LYS A O 1
ATOM 545 N N . LEU A 1 69 ? 48.481 15.843 79.453 1.00 8.72 69 LEU A N 1
ATOM 546 C CA . LEU A 1 69 ? 49.903 15.695 79.188 1.00 9.06 69 LEU A CA 1
ATOM 547 C C . LEU A 1 69 ? 50.233 15.558 77.706 1.00 9.09 69 LEU A C 1
ATOM 548 O O . LEU A 1 69 ? 51.412 15.626 77.350 1.00 8.93 69 LEU A O 1
ATOM 553 N N . LYS A 1 70 ? 49.227 15.396 76.838 1.00 9.05 70 LYS A N 1
ATOM 554 C CA . LYS A 1 70 ? 49.490 15.183 75.416 1.00 9.80 70 LYS A CA 1
ATOM 555 C C . LYS A 1 70 ? 50.375 16.278 74.834 1.00 9.53 70 LYS A C 1
ATOM 556 O O . LYS A 1 70 ? 51.281 15.992 74.044 1.00 9.48 70 LYS A O 1
ATOM 562 N N . LYS A 1 71 ? 50.141 17.536 75.221 1.00 9.23 71 LYS A N 1
ATOM 563 C CA . LYS A 1 71 ? 50.868 18.644 74.611 1.00 9.29 71 LYS A CA 1
ATOM 564 C C . LYS A 1 71 ? 52.354 18.603 74.918 1.00 9.11 71 LYS A C 1
ATOM 565 O O . LYS A 1 71 ? 53.128 19.287 74.237 1.00 9.82 71 LYS A O 1
ATOM 571 N N . TYR A 1 72 ? 52.772 17.827 75.922 1.00 8.90 72 TYR A N 1
ATOM 572 C CA . TYR A 1 72 ? 54.184 17.718 76.245 1.00 8.91 72 TYR A CA 1
ATOM 573 C C . TYR A 1 72 ? 54.903 16.674 75.409 1.00 8.49 72 TYR A C 1
ATOM 574 O O . TYR A 1 72 ? 56.130 16.591 75.482 1.00 8.64 72 TYR A O 1
ATOM 583 N N . LEU A 1 73 ? 54.182 15.864 74.631 1.00 8.74 73 LEU A N 1
ATOM 584 C CA . LEU A 1 73 ? 54.842 14.811 73.857 1.00 8.67 73 LEU A CA 1
ATOM 585 C C . LEU A 1 73 ? 55.941 15.325 72.938 1.00 8.70 73 LEU A C 1
ATOM 586 O O . LEU A 1 73 ? 57.011 14.696 72.892 1.00 8.91 73 LEU A O 1
ATOM 591 N N . PRO A 1 74 ? 55.764 16.410 72.174 1.00 8.94 74 PRO A N 1
ATOM 592 C CA . PRO A 1 74 ? 56.867 16.830 71.289 1.00 9.29 74 PRO A CA 1
ATOM 593 C C . PRO A 1 74 ? 58.144 17.148 72.047 1.00 8.94 74 PRO A C 1
ATOM 594 O O . PRO A 1 74 ? 59.234 16.735 71.629 1.00 9.72 74 PRO A O 1
ATOM 598 N N . GLU A 1 75 ? 58.039 17.855 73.177 1.00 9.39 75 GLU A N 1
ATOM 599 C CA . GLU A 1 75 ? 59.234 18.153 73.954 1.00 8.63 75 GLU A CA 1
ATOM 600 C C . GLU A 1 75 ? 59.790 16.897 74.620 1.00 8.05 75 GLU A C 1
ATOM 601 O O . GLU A 1 75 ? 61.006 16.678 74.618 1.00 8.08 75 GLU A O 1
ATOM 607 N N . LEU A 1 76 ? 58.927 16.055 75.199 1.00 8.29 76 LEU A N 1
ATOM 608 C CA . LEU A 1 76 ? 59.418 14.815 75.790 1.00 7.94 76 LEU A CA 1
ATOM 609 C C . LEU A 1 76 ? 60.141 13.969 74.751 1.00 7.51 76 LEU A C 1
ATOM 610 O O . LEU A 1 76 ? 61.155 13.327 75.050 1.00 7.98 76 LEU A O 1
ATOM 615 N N . ARG A 1 77 ? 59.632 13.954 73.518 1.00 8.04 77 ARG A N 1
ATOM 616 C CA . ARG A 1 77 ? 60.277 13.191 72.455 1.00 8.61 77 ARG A CA 1
ATOM 617 C C . ARG A 1 77 ? 61.652 13.763 72.127 1.00 8.02 77 ARG A C 1
ATOM 618 O O . ARG A 1 77 ? 62.634 13.018 71.984 1.00 8.83 77 ARG A O 1
ATOM 626 N N . ARG A 1 78 ? 61.747 15.089 72.010 1.00 8.82 78 ARG A N 1
ATOM 627 C CA . ARG A 1 78 ? 63.036 15.713 71.737 1.00 10.01 78 ARG A CA 1
ATOM 628 C C . ARG A 1 78 ? 64.022 15.482 72.876 1.00 9.02 78 ARG A C 1
ATOM 629 O O . ARG A 1 78 ? 65.211 15.251 72.638 1.00 9.27 78 ARG A O 1
ATOM 637 N N . LEU A 1 79 ? 63.548 15.540 74.125 1.00 8.45 79 LEU A N 1
ATOM 638 C CA . LEU A 1 79 ? 64.436 15.312 75.262 1.00 8.35 79 LEU A CA 1
ATOM 639 C C . LEU A 1 79 ? 64.980 13.894 75.252 1.00 8.05 79 LEU A C 1
ATOM 640 O O . LEU A 1 79 ? 66.160 13.671 75.557 1.00 8.63 79 LEU A O 1
ATOM 645 N N . ALA A 1 80 ? 64.142 12.921 74.891 1.00 7.84 80 ALA A N 1
ATOM 646 C CA . ALA A 1 80 ? 64.606 11.546 74.773 1.00 8.99 80 ALA A CA 1
ATOM 647 C C . ALA A 1 80 ? 65.604 11.410 73.633 1.00 9.16 80 ALA A C 1
ATOM 648 O O . ALA A 1 80 ? 66.653 10.771 73.785 1.00 10.03 80 ALA A O 1
ATOM 650 N N . LYS A 1 81 ? 65.306 12.024 72.487 1.00 9.15 81 LYS A N 1
ATOM 651 C CA . LYS A 1 81 ? 66.223 11.954 71.356 1.00 10.13 81 LYS A CA 1
ATOM 652 C C . LYS A 1 81 ? 67.591 12.515 71.716 1.00 10.67 81 LYS A C 1
ATOM 653 O O . LYS A 1 81 ? 68.623 11.935 71.355 1.00 12.41 81 LYS A O 1
ATOM 659 N N . GLU A 1 82 ? 67.616 13.646 72.413 1.00 10.34 82 GLU A N 1
ATOM 660 C CA . GLU A 1 82 ? 68.843 14.350 72.758 1.00 11.24 82 GLU A CA 1
ATOM 661 C C . GLU A 1 82 ? 69.468 13.869 74.060 1.00 10.91 82 GLU A C 1
ATOM 662 O O . GLU A 1 82 ? 70.539 14.359 74.430 1.00 12.42 82 GLU A O 1
ATOM 668 N N . GLU A 1 83 ? 68.829 12.939 74.767 1.00 9.73 83 GLU A N 1
ATOM 669 C CA . GLU A 1 83 ? 69.269 12.528 76.104 1.00 9.67 83 GLU A CA 1
ATOM 670 C C . GLU A 1 83 ? 69.529 13.752 76.978 1.00 9.07 83 GLU A C 1
ATOM 671 O O . GLU A 1 83 ? 70.566 13.876 77.635 1.00 10.13 83 GLU A O 1
ATOM 677 N N . SER A 1 84 ? 68.561 14.661 76.984 1.00 9.01 84 SER A N 1
ATOM 678 C CA . SER A 1 84 ? 68.757 16.005 77.499 1.00 9.18 84 SER A CA 1
ATOM 679 C C . SER A 1 84 ? 68.188 16.178 78.904 1.00 8.71 84 SER A C 1
ATOM 680 O O . SER A 1 84 ? 67.110 15.666 79.223 1.00 9.51 84 SER A O 1
ATOM 683 N N . ASP A 1 85 ? 68.912 16.943 79.723 1.00 8.61 85 ASP A N 1
ATOM 684 C CA . ASP A 1 85 ? 68.534 17.335 81.077 1.00 9.50 85 ASP A CA 1
ATOM 685 C C . ASP A 1 85 ? 67.647 18.579 81.105 1.00 8.95 85 ASP A C 1
ATOM 686 O O . ASP A 1 85 ? 67.226 19.008 82.183 1.00 9.75 85 ASP A O 1
ATOM 691 N N . ASP A 1 86 ? 67.351 19.166 79.948 1.00 8.60 86 ASP A N 1
ATOM 692 C CA . ASP A 1 86 ? 66.574 20.403 79.886 1.00 8.89 86 ASP A CA 1
ATOM 693 C C . ASP A 1 86 ? 65.166 20.199 80.429 1.00 8.54 86 ASP A C 1
ATOM 694 O O . ASP A 1 86 ? 64.434 19.307 79.986 1.00 9.26 86 ASP A O 1
ATOM 699 N N . THR A 1 87 ? 64.772 21.048 81.380 1.00 9.54 87 THR A N 1
ATOM 700 C CA . THR A 1 87 ? 63.386 21.104 81.825 1.00 10.15 87 THR A CA 1
ATOM 701 C C . THR A 1 87 ? 62.769 22.475 81.583 1.00 11.21 87 THR A C 1
ATOM 702 O O . THR A 1 87 ? 61.632 22.723 82.000 1.00 13.52 87 THR A O 1
ATOM 706 N N . SER A 1 88 ? 63.470 23.353 80.869 1.00 11.06 88 SER A N 1
ATOM 707 C CA . SER A 1 88 ? 62.985 24.713 80.685 1.00 11.83 88 SER A CA 1
ATOM 708 C C . SER A 1 88 ? 61.822 24.805 79.702 1.00 11.33 88 SER A C 1
ATOM 709 O O . SER A 1 88 ? 61.145 25.837 79.669 1.00 12.72 88 SER A O 1
ATOM 712 N N . ASN A 1 89 ? 61.579 23.770 78.895 1.00 10.64 89 ASN A N 1
ATOM 713 C CA . ASN A 1 89 ? 60.460 23.760 77.961 1.00 11.44 89 ASN A CA 1
ATOM 714 C C . ASN A 1 89 ? 59.361 22.803 78.405 1.00 10.12 89 ASN A C 1
ATOM 715 O O . ASN A 1 89 ? 58.627 22.270 77.570 1.00 11.60 89 ASN A O 1
ATOM 720 N N . LEU A 1 90 ? 59.241 22.575 79.710 1.00 10.59 90 LEU A N 1
ATOM 721 C CA . LEU A 1 90 ? 58.226 21.706 80.289 1.00 10.42 90 LEU A CA 1
ATOM 722 C C . LEU A 1 90 ? 57.372 22.452 81.312 1.00 10.65 90 LEU A C 1
ATOM 723 O O . LEU A 1 90 ? 56.948 21.887 82.318 1.00 10.81 90 LEU A O 1
ATOM 728 N N . LYS A 1 91 ? 57.081 23.725 81.058 1.00 12.62 91 LYS A N 1
ATOM 729 C CA . LYS A 1 91 ? 56.287 24.498 82.001 1.00 13.42 91 LYS A CA 1
ATOM 730 C C . LYS A 1 91 ? 54.929 23.847 82.223 1.00 12.15 91 LYS A C 1
ATOM 731 O O . LYS A 1 91 ? 54.217 23.519 81.270 1.00 12.81 91 LYS A O 1
ATOM 737 N N . GLY A 1 92 ? 54.572 23.655 83.491 1.00 11.51 92 GLY A N 1
ATOM 738 C CA . GLY A 1 92 ? 53.317 23.034 83.851 1.00 11.53 92 GLY A CA 1
ATOM 739 C C . GLY A 1 92 ? 53.345 21.522 83.912 1.00 10.64 92 GLY A C 1
ATOM 740 O O . GLY A 1 92 ? 52.404 20.923 84.446 1.00 10.66 92 GLY A O 1
ATOM 741 N N . PHE A 1 93 ? 54.397 20.886 83.393 1.00 9.53 93 PHE A N 1
ATOM 742 C CA . PHE A 1 93 ? 54.434 19.427 83.336 1.00 9.48 93 PHE A CA 1
ATOM 743 C C . PHE A 1 93 ? 54.444 18.807 84.732 1.00 9.25 93 PHE A C 1
ATOM 744 O O . PHE A 1 93 ? 53.709 17.853 85.004 1.00 9.72 93 PHE A O 1
ATOM 752 N N . ALA A 1 94 ? 55.297 19.317 85.625 1.00 9.63 94 ALA A N 1
ATOM 753 C CA . ALA A 1 94 ? 55.399 18.723 86.953 1.00 10.58 94 ALA A CA 1
ATOM 754 C C . ALA A 1 94 ? 54.071 18.798 87.697 1.00 10.93 94 ALA A C 1
ATOM 755 O O . ALA A 1 94 ? 53.637 17.818 88.314 1.00 10.98 94 ALA A O 1
ATOM 757 N N . SER A 1 95 ? 53.398 19.949 87.633 1.00 11.01 95 SER A N 1
ATOM 758 C CA A SER A 1 95 ? 52.109 20.090 88.301 0.21 11.09 95 SER A CA 1
ATOM 759 C CA B SER A 1 95 ? 52.107 20.093 88.299 0.18 11.25 95 SER A CA 1
ATOM 760 C CA C SER A 1 95 ? 52.105 20.093 88.297 0.40 11.97 95 SER A CA 1
ATOM 761 C CA D SER A 1 95 ? 52.116 20.071 88.314 0.21 11.31 95 SER A CA 1
ATOM 762 C C . SER A 1 95 ? 51.050 19.205 87.652 1.00 10.75 95 SER A C 1
ATOM 763 O O . SER A 1 95 ? 50.215 18.611 88.346 1.00 10.96 95 SER A O 1
ATOM 772 N N . ALA A 1 96 ? 51.064 19.113 86.323 1.00 10.00 96 ALA A N 1
ATOM 773 C CA . ALA A 1 96 ? 50.087 18.274 85.646 1.00 10.42 96 ALA A CA 1
ATOM 774 C C . ALA A 1 96 ? 50.291 16.806 85.998 1.00 9.61 96 ALA A C 1
ATOM 775 O O . ALA A 1 96 ? 49.323 16.085 86.266 1.00 10.41 96 ALA A O 1
ATOM 777 N N . TRP A 1 97 ? 51.542 16.341 85.996 1.00 9.66 97 TRP A N 1
ATOM 778 C CA . TRP A 1 97 ? 51.812 14.967 86.397 1.00 9.58 97 TRP A CA 1
ATOM 779 C C . TRP A 1 97 ? 51.318 14.722 87.820 1.00 9.85 97 TRP A C 1
ATOM 780 O O . TRP A 1 97 ? 50.605 13.744 88.094 1.00 10.66 97 TRP A O 1
ATOM 791 N N . LYS A 1 98 ? 51.666 15.622 88.744 1.00 10.52 98 LYS A N 1
ATOM 792 C CA . LYS A 1 98 ? 51.266 15.429 90.134 1.00 11.51 98 LYS A CA 1
ATOM 793 C C . LYS A 1 98 ? 49.753 15.377 90.273 1.00 11.47 98 LYS A C 1
ATOM 794 O O . LYS A 1 98 ? 49.227 14.619 91.092 1.00 12.42 98 LYS A O 1
ATOM 800 N N . SER A 1 99 ? 49.036 16.174 89.476 1.00 10.99 99 SER A N 1
ATOM 801 C CA . SER A 1 99 ? 47.581 16.213 89.574 1.00 11.51 99 SER A CA 1
ATOM 802 C C . SER A 1 99 ? 46.946 14.876 89.230 1.00 11.92 99 SER A C 1
ATOM 803 O O . SER A 1 99 ? 45.788 14.647 89.590 1.00 13.02 99 SER A O 1
ATOM 806 N N . LEU A 1 100 ? 47.677 13.991 88.555 1.00 11.68 100 LEU A N 1
ATOM 807 C CA . LEU A 1 100 ? 47.174 12.685 88.161 1.00 11.60 100 LEU A CA 1
ATOM 808 C C . LEU A 1 100 ? 47.605 11.580 89.114 1.00 11.52 100 LEU A C 1
ATOM 809 O O . LEU A 1 100 ? 47.447 10.398 88.783 1.00 12.08 100 LEU A O 1
ATOM 814 N N . ALA A 1 101 ? 48.128 11.945 90.294 1.00 12.06 101 ALA A N 1
ATOM 815 C CA . ALA A 1 101 ? 48.681 10.968 91.233 1.00 13.26 101 ALA A CA 1
ATOM 816 C C . ALA A 1 101 ? 47.698 9.855 91.560 1.00 14.10 101 ALA A C 1
ATOM 817 O O . ALA A 1 101 ? 48.100 8.702 91.755 1.00 15.06 101 ALA A O 1
ATOM 819 N N . ASN A 1 102 ? 46.410 10.184 91.655 1.00 14.20 102 ASN A N 1
ATOM 820 C CA . ASN A 1 102 ? 45.386 9.228 92.057 1.00 16.13 102 ASN A CA 1
ATOM 821 C C . ASN A 1 102 ? 44.469 8.835 90.908 1.00 16.72 102 ASN A C 1
ATOM 822 O O . ASN A 1 102 ? 43.415 8.229 91.138 1.00 18.77 102 ASN A O 1
ATOM 827 N N . ASP A 1 103 ? 44.861 9.138 89.675 1.00 15.45 103 ASP A N 1
ATOM 828 C CA . ASP A 1 103 ? 44.038 8.830 88.520 1.00 15.39 103 ASP A CA 1
ATOM 829 C C . ASP A 1 103 ? 44.262 7.384 88.098 1.00 15.44 103 ASP A C 1
ATOM 830 O O . ASP A 1 103 ? 45.402 6.962 87.888 1.00 14.85 103 ASP A O 1
ATOM 835 N N . LYS A 1 104 ? 43.174 6.629 87.962 1.00 16.15 104 LYS A N 1
ATOM 836 C CA . LYS A 1 104 ? 43.287 5.202 87.674 1.00 17.13 104 LYS A CA 1
ATOM 837 C C . LYS A 1 104 ? 44.047 4.943 86.374 1.00 15.71 104 LYS A C 1
ATOM 838 O O . LYS A 1 104 ? 44.951 4.100 86.330 1.00 15.39 104 LYS A O 1
ATOM 844 N N . GLU A 1 105 ? 43.701 5.661 85.300 1.00 15.01 105 GLU A N 1
ATOM 845 C CA . GLU A 1 105 ? 44.349 5.405 84.015 1.00 14.99 105 GLU A CA 1
ATOM 846 C C . GLU A 1 105 ? 45.817 5.819 84.033 1.00 14.03 105 GLU A C 1
ATOM 847 O O . GLU A 1 105 ? 46.668 5.129 83.462 1.00 13.33 105 GLU A O 1
ATOM 853 N N . PHE A 1 106 ? 46.144 6.943 84.674 1.00 12.55 106 PHE A N 1
ATOM 854 C CA . PHE A 1 106 ? 47.542 7.353 84.708 1.00 11.35 106 PHE A CA 1
ATOM 855 C C . PHE A 1 106 ? 48.379 6.376 85.520 1.00 11.20 106 PHE A C 1
ATOM 856 O O . PHE A 1 106 ? 49.504 6.038 85.130 1.00 11.04 106 PHE A O 1
ATOM 864 N N . ARG A 1 107 ? 47.849 5.915 86.655 1.00 11.38 107 ARG A N 1
ATOM 865 C CA . ARG A 1 107 ? 48.559 4.913 87.437 1.00 11.86 107 ARG A CA 1
ATOM 866 C C . ARG A 1 107 ? 48.742 3.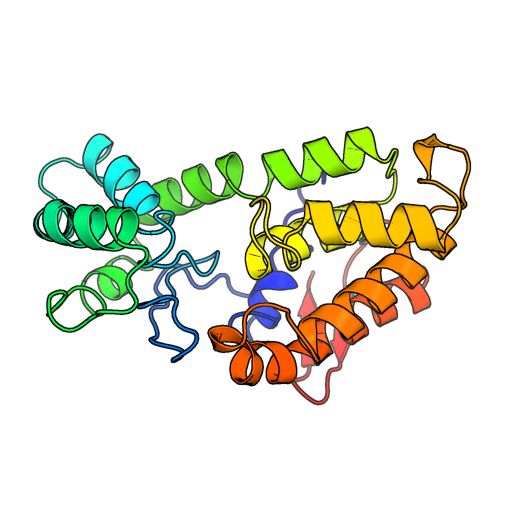631 86.638 1.00 12.13 107 ARG A C 1
ATOM 867 O O . ARG A 1 107 ? 49.817 3.019 86.674 1.00 12.07 107 ARG A O 1
ATOM 875 N N . ALA A 1 108 ? 47.709 3.223 85.890 1.00 12.66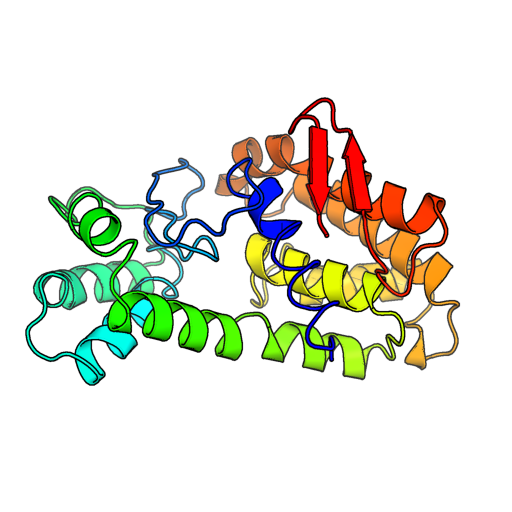 108 ALA A N 1
ATOM 876 C CA . ALA A 1 108 ? 47.809 2.017 85.070 1.00 13.09 108 ALA A CA 1
ATOM 877 C C . ALA A 1 108 ? 48.883 2.159 83.995 1.00 12.39 108 ALA A C 1
ATOM 878 O O . ALA A 1 108 ? 49.605 1.198 83.699 1.00 12.42 108 ALA A O 1
ATOM 880 N N . ALA A 1 109 ? 49.003 3.348 83.397 1.00 11.82 109 ALA A N 1
ATOM 881 C CA . ALA A 1 109 ? 50.046 3.569 82.397 1.00 11.14 109 ALA A CA 1
ATOM 882 C C . ALA A 1 109 ? 51.428 3.444 83.020 1.00 10.75 109 ALA A C 1
ATOM 883 O O . ALA A 1 109 ? 52.328 2.820 82.443 1.00 11.40 109 ALA A O 1
ATOM 885 N N . GLN A 1 110 ? 51.614 4.025 84.208 1.00 10.62 110 GLN A N 1
ATOM 886 C CA . GLN A 1 110 ? 52.877 3.847 84.920 1.00 10.82 110 GLN A CA 1
ATOM 887 C C . GLN A 1 110 ? 53.140 2.381 85.242 1.00 10.69 110 GLN A C 1
ATOM 888 O O . GLN A 1 110 ? 54.275 1.907 85.119 1.00 10.39 110 GLN A O 1
ATOM 894 N N . ASP A 1 111 ? 52.114 1.651 85.682 1.00 11.00 111 ASP A N 1
ATOM 895 C CA . ASP A 1 111 ? 52.306 0.237 85.991 1.00 11.84 111 ASP A CA 1
ATOM 896 C C . ASP A 1 111 ? 52.718 -0.538 84.747 1.00 11.89 111 ASP A C 1
ATOM 897 O O . ASP A 1 111 ? 53.558 -1.441 84.818 1.00 12.44 111 ASP A O 1
ATOM 902 N N . LYS A 1 112 ? 52.124 -0.209 83.598 1.00 12.10 112 LYS A N 1
ATOM 903 C CA . LYS A 1 112 ? 52.453 -0.927 82.372 1.00 13.14 112 LYS A CA 1
ATOM 904 C C . LYS A 1 112 ? 53.896 -0.670 81.953 1.00 12.11 112 LYS A C 1
ATOM 905 O O . LYS A 1 112 ? 54.625 -1.605 81.609 1.00 12.41 112 LYS A O 1
ATOM 911 N N . VAL A 1 113 ? 54.326 0.593 81.968 1.00 11.21 113 VAL A N 1
ATOM 912 C CA . VAL A 1 113 ? 55.703 0.900 81.588 1.00 10.86 113 VAL A CA 1
ATOM 913 C C . VAL A 1 113 ? 56.679 0.295 82.590 1.00 10.59 113 VAL A C 1
ATOM 914 O O . VAL A 1 113 ? 57.710 -0.272 82.209 1.00 11.20 113 VAL A O 1
ATOM 918 N N . ASN A 1 114 ? 56.361 0.379 83.887 1.00 10.45 114 ASN A N 1
ATOM 919 C CA . ASN A 1 114 ? 57.213 -0.253 84.889 1.00 10.64 114 ASN A CA 1
ATOM 920 C C . ASN A 1 114 ? 57.343 -1.746 84.639 1.00 10.45 114 ASN A C 1
ATOM 921 O O . ASN A 1 114 ? 58.434 -2.315 84.766 1.00 10.62 114 ASN A O 1
ATOM 926 N N . ASP A 1 115 ? 56.235 -2.401 84.292 1.00 10.99 115 ASP A N 1
ATOM 927 C CA . ASP A 1 115 ? 56.283 -3.839 84.064 1.00 11.82 115 ASP A CA 1
ATOM 928 C C . ASP A 1 115 ? 57.171 -4.164 82.870 1.00 12.16 115 ASP A C 1
ATOM 929 O O . ASP A 1 115 ? 57.994 -5.089 82.919 1.00 13.16 115 ASP A O 1
ATOM 934 N N . HIS A 1 116 ? 57.029 -3.393 81.794 1.00 11.89 116 HIS A N 1
ATOM 935 C CA . HIS A 1 116 ? 57.731 -3.688 80.554 1.00 12.89 116 HIS A CA 1
ATOM 936 C C . HIS A 1 116 ? 59.207 -3.317 80.632 1.00 12.37 116 HIS A C 1
ATOM 937 O O . HIS A 1 116 ? 60.055 -4.042 80.099 1.00 13.65 116 HIS A O 1
ATOM 944 N N . LEU A 1 117 ? 59.534 -2.197 81.278 1.00 11.58 117 LEU A N 1
ATOM 945 C CA . LEU A 1 117 ? 60.911 -1.715 81.291 1.00 12.07 117 LEU A CA 1
ATOM 946 C C . LEU A 1 117 ? 61.724 -2.235 82.464 1.00 11.70 117 LEU A C 1
ATOM 947 O O . LEU A 1 117 ? 62.948 -2.350 82.351 1.00 13.07 117 LEU A O 1
ATOM 952 N N . TYR A 1 118 ? 61.093 -2.532 83.597 1.00 11.20 118 TYR A N 1
ATOM 953 C CA A TYR A 1 118 ? 61.839 -2.826 84.816 0.50 11.10 118 TYR A CA 1
ATOM 954 C CA B TYR A 1 118 ? 61.838 -2.829 84.815 0.50 11.28 118 TYR A CA 1
ATOM 955 C C . TYR A 1 118 ? 61.520 -4.201 85.390 1.00 11.40 118 TYR A C 1
ATOM 956 O O . TYR A 1 118 ? 62.429 -5.021 85.533 1.00 12.10 118 TYR A O 1
ATOM 973 N N . TYR A 1 119 ? 60.260 -4.491 85.718 1.00 11.20 119 TYR A N 1
ATOM 974 C CA . TYR A 1 119 ? 59.982 -5.754 86.394 1.00 11.63 119 TYR A CA 1
ATOM 975 C C . TYR A 1 119 ? 60.298 -6.954 85.511 1.00 12.30 119 TYR A C 1
ATOM 976 O O . TYR A 1 119 ? 61.027 -7.860 85.930 1.00 12.86 119 TYR A O 1
ATOM 985 N N . GLN A 1 120 ? 59.738 -7.001 84.297 1.00 13.59 120 GLN A N 1
ATOM 986 C CA . GLN A 1 120 ? 59.993 -8.162 83.444 1.00 15.02 120 GLN A CA 1
ATOM 987 C C . GLN A 1 120 ? 61.464 -8.306 83.088 1.00 15.20 120 GLN A C 1
ATOM 988 O O . GLN A 1 120 ? 61.992 -9.427 83.187 1.00 15.43 120 GLN A O 1
ATOM 994 N N . PRO A 1 121 ? 62.185 -7.252 82.694 1.00 14.77 121 PRO A N 1
ATOM 995 C CA . PRO A 1 121 ? 63.628 -7.427 82.470 1.00 15.19 121 PRO A CA 1
ATOM 996 C C . PRO A 1 121 ? 64.383 -7.876 83.709 1.00 14.36 121 PRO A C 1
ATOM 997 O O . PRO A 1 121 ? 65.309 -8.690 83.604 1.00 15.66 121 PRO A O 1
ATOM 1001 N N . ALA A 1 122 ? 64.004 -7.389 84.894 1.00 13.50 122 ALA A N 1
ATOM 1002 C CA . ALA A 1 122 ? 64.661 -7.851 86.112 1.00 13.25 122 ALA A CA 1
ATOM 1003 C C . ALA A 1 122 ? 64.434 -9.339 86.332 1.00 13.46 122 ALA A C 1
ATOM 1004 O O . ALA A 1 122 ? 65.359 -10.062 86.721 1.00 14.60 122 ALA A O 1
ATOM 1006 N N . MET A 1 123 ? 63.205 -9.815 86.109 1.00 13.56 123 MET A N 1
ATOM 1007 C CA . MET A 1 123 ? 62.930 -11.237 86.309 1.00 14.08 123 MET A CA 1
ATOM 1008 C C . MET A 1 123 ? 63.607 -12.094 85.246 1.00 15.83 123 MET A C 1
ATOM 1009 O O . MET A 1 123 ? 64.038 -13.217 85.541 1.00 16.73 123 MET A O 1
ATOM 1014 N N . LYS A 1 124 ? 63.712 -11.583 84.015 1.00 16.19 124 LYS A N 1
ATOM 1015 C CA . LYS A 1 124 ? 64.370 -12.332 82.950 1.00 17.55 124 LYS A CA 1
ATOM 1016 C C . LYS A 1 124 ? 65.859 -12.483 83.227 1.00 17.38 124 LYS A C 1
ATOM 1017 O O . LYS A 1 124 ? 66.416 -13.578 83.093 1.00 18.20 124 LYS A O 1
ATOM 1023 N N . ARG A 1 125 ? 66.528 -11.392 83.606 1.00 17.20 125 ARG A N 1
ATOM 1024 C CA . ARG A 1 125 ? 67.949 -11.495 83.921 1.00 17.19 125 ARG A CA 1
ATOM 1025 C C . ARG A 1 125 ? 68.182 -12.324 85.179 1.00 16.86 125 ARG A C 1
ATOM 1026 O O . ARG A 1 125 ? 69.195 -13.028 85.277 1.00 17.74 125 ARG A O 1
ATOM 1034 N N . SER A 1 126 ? 67.249 -12.277 86.137 1.00 16.77 126 SER A N 1
ATOM 1035 C CA . SER A 1 126 ? 67.318 -13.159 87.298 1.00 16.85 126 SER A CA 1
ATOM 1036 C C . SER A 1 126 ? 67.261 -14.618 86.871 1.00 18.01 126 SER A C 1
ATOM 1037 O O . SER A 1 126 ? 68.042 -15.448 87.351 1.00 18.17 126 SER A O 1
ATOM 1040 N N . ASP A 1 127 ? 66.330 -14.947 85.967 1.00 18.89 127 ASP A N 1
ATOM 1041 C CA . ASP A 1 127 ? 66.246 -16.306 85.446 1.00 21.13 127 ASP A CA 1
ATOM 1042 C C . ASP A 1 127 ? 67.535 -16.698 84.742 1.00 21.77 127 ASP A C 1
ATOM 1043 O O . ASP A 1 127 ? 68.035 -17.815 84.922 1.00 22.55 127 ASP A O 1
ATOM 1048 N N . ASN A 1 128 ? 68.092 -15.787 83.938 1.00 22.21 128 ASN A N 1
ATOM 1049 C CA . ASN A 1 128 ? 69.331 -16.090 83.229 1.00 23.37 128 ASN A CA 1
ATOM 1050 C C . ASN A 1 128 ? 70.483 -16.353 84.189 1.00 22.63 128 ASN A C 1
ATOM 1051 O O . ASN A 1 128 ? 71.373 -17.158 83.884 1.00 23.42 128 ASN A O 1
ATOM 1056 N N . ALA A 1 129 ? 70.489 -15.687 85.341 1.00 22.03 129 ALA A N 1
ATOM 1057 C CA . ALA A 1 129 ? 71.519 -15.884 86.351 1.00 21.29 129 ALA A CA 1
ATOM 1058 C C . ALA A 1 129 ? 71.214 -17.040 87.296 1.00 21.62 129 ALA A C 1
ATOM 1059 O O . ALA A 1 129 ? 72.022 -17.322 88.187 1.00 22.19 129 ALA A O 1
ATOM 1061 N N . GLY A 1 130 ? 70.074 -17.707 87.129 1.00 20.50 130 GLY A N 1
ATOM 1062 C CA . GLY A 1 130 ? 69.727 -18.809 88.003 1.00 20.52 130 GLY A CA 1
ATOM 1063 C C . GLY A 1 130 ? 69.315 -18.410 89.403 1.00 20.42 130 GLY A C 1
ATOM 1064 O O . GLY A 1 130 ? 69.418 -19.222 90.325 1.00 21.57 130 GLY A O 1
ATOM 1065 N N . LEU A 1 131 ? 68.851 -17.178 89.594 1.00 19.58 131 LEU A N 1
ATOM 1066 C CA . LEU A 1 131 ? 68.443 -16.744 90.922 1.00 19.54 131 LEU A CA 1
ATOM 1067 C C . LEU A 1 131 ? 67.160 -17.460 91.322 1.00 20.34 131 LEU A C 1
ATOM 1068 O O . LEU A 1 131 ? 66.207 -17.539 90.540 1.00 22.83 131 LEU A O 1
ATOM 1073 N N . LYS A 1 132 ? 67.143 -18.007 92.537 1.00 19.03 132 LYS A N 1
ATOM 1074 C CA . LYS A 1 132 ? 65.962 -18.685 93.045 1.00 19.92 132 LYS A CA 1
ATOM 1075 C C . LYS A 1 132 ? 65.277 -17.968 94.197 1.00 18.48 132 LYS A C 1
ATOM 1076 O O . LYS A 1 132 ? 64.101 -18.243 94.455 1.00 21.23 132 LYS A O 1
ATOM 1082 N N . THR A 1 133 ? 65.963 -17.067 94.896 1.00 15.37 133 THR A N 1
ATOM 1083 C CA . THR A 1 133 ? 65.382 -16.480 96.094 1.00 14.57 133 THR A CA 1
ATOM 1084 C C . THR A 1 133 ? 64.603 -15.216 95.764 1.00 13.52 133 THR A C 1
ATOM 1085 O O . THR A 1 133 ? 64.959 -14.445 94.867 1.00 13.63 133 THR A O 1
ATOM 1089 N N . ALA A 1 134 ? 63.533 -15.002 96.523 1.00 12.65 134 ALA A N 1
ATOM 1090 C CA . ALA A 1 134 ? 62.760 -13.782 96.358 1.00 12.92 134 ALA A CA 1
ATOM 1091 C C . ALA A 1 134 ? 63.602 -12.553 96.675 1.00 11.65 134 ALA A C 1
ATOM 1092 O O . ALA A 1 134 ? 63.469 -11.521 96.007 1.00 11.84 134 ALA A O 1
ATOM 1094 N N . LEU A 1 135 ? 64.467 -12.635 97.693 1.00 11.40 135 LEU A N 1
ATOM 1095 C CA . LEU A 1 135 ? 65.285 -11.475 98.034 1.00 11.12 135 LEU A CA 1
ATOM 1096 C C . LEU A 1 135 ? 66.212 -11.102 96.881 1.00 11.04 135 LEU A C 1
ATOM 1097 O O . LEU A 1 135 ? 66.328 -9.929 96.520 1.00 11.29 135 LEU A O 1
ATOM 1102 N N . ALA A 1 136 ? 66.877 -12.086 96.274 1.00 11.55 136 ALA A N 1
ATOM 1103 C CA . ALA A 1 136 ? 67.761 -11.746 95.161 1.00 11.77 136 ALA A CA 1
ATOM 1104 C C . ALA A 1 136 ? 66.982 -11.125 94.007 1.00 11.59 136 ALA A C 1
ATOM 1105 O O . ALA A 1 136 ? 67.428 -10.140 93.408 1.00 11.97 136 ALA A O 1
ATOM 1107 N N . ARG A 1 137 ? 65.806 -11.674 93.695 1.00 11.79 137 ARG A N 1
ATOM 1108 C CA . ARG A 1 137 ? 64.969 -11.093 92.648 1.00 11.89 137 ARG A CA 1
ATOM 1109 C C . ARG A 1 137 ? 64.529 -9.677 93.005 1.00 11.48 137 ARG A C 1
ATOM 1110 O O . ARG A 1 137 ? 64.488 -8.797 92.139 1.00 11.77 137 ARG A O 1
ATOM 1118 N N . ALA A 1 138 ? 64.207 -9.436 94.279 1.00 10.82 138 ALA A N 1
ATOM 1119 C CA . ALA A 1 138 ? 63.843 -8.090 94.711 1.00 11.11 138 ALA A CA 1
ATOM 1120 C C . ALA A 1 138 ? 65.015 -7.127 94.572 1.00 10.73 138 ALA A C 1
ATOM 1121 O O . ALA A 1 138 ? 64.833 -5.962 94.193 1.00 11.02 138 ALA A O 1
ATOM 1123 N N . VAL A 1 139 ? 66.225 -7.590 94.887 1.00 10.36 139 VAL A N 1
ATOM 1124 C CA . VAL A 1 139 ? 67.402 -6.752 94.686 1.00 11.14 139 VAL A CA 1
ATOM 1125 C C . VAL A 1 139 ? 67.574 -6.420 93.209 1.00 10.83 139 VAL A C 1
ATOM 1126 O O . VAL A 1 139 ? 67.878 -5.275 92.853 1.00 11.43 139 VAL A O 1
ATOM 1130 N N . MET A 1 140 ? 67.392 -7.413 92.324 1.00 11.26 140 MET A N 1
ATOM 1131 C CA . MET A 1 140 ? 67.507 -7.136 90.892 1.00 11.12 140 MET A CA 1
ATOM 1132 C C . MET A 1 140 ? 66.478 -6.108 90.443 1.00 10.97 140 MET A C 1
ATOM 1133 O O . MET A 1 140 ? 66.793 -5.204 89.659 1.00 11.60 140 MET A O 1
ATOM 1138 N N . TYR A 1 141 ? 65.242 -6.241 90.929 1.00 10.74 141 TYR A N 1
ATOM 1139 C CA . TYR A 1 141 ? 64.166 -5.323 90.569 1.00 10.70 141 TYR A CA 1
ATOM 1140 C C . TYR A 1 141 ? 64.509 -3.895 90.989 1.00 10.72 141 TYR A C 1
ATOM 1141 O O . TYR A 1 141 ? 64.402 -2.954 90.192 1.00 11.07 141 TYR A O 1
ATOM 1150 N N . ASP A 1 142 ? 64.947 -3.716 92.238 1.00 10.25 142 ASP A N 1
ATOM 1151 C CA . ASP A 1 142 ? 65.336 -2.385 92.691 1.00 10.03 142 ASP A CA 1
ATOM 1152 C C . ASP A 1 142 ? 66.511 -1.854 91.880 1.00 10.29 142 ASP A C 1
ATOM 1153 O O . ASP A 1 142 ? 66.567 -0.660 91.554 1.00 10.92 142 ASP A O 1
ATOM 1158 N N . THR A 1 143 ? 67.461 -2.731 91.543 1.00 10.18 143 THR A N 1
ATOM 1159 C CA . THR A 1 143 ? 68.653 -2.299 90.823 1.00 11.07 143 THR A CA 1
ATOM 1160 C C . THR A 1 143 ? 68.301 -1.757 89.445 1.00 11.30 143 THR A C 1
ATOM 1161 O O . THR A 1 143 ? 68.800 -0.703 89.039 1.00 11.45 143 THR A O 1
ATOM 1165 N N . VAL A 1 144 ? 67.443 -2.461 88.704 1.00 11.52 144 VAL A N 1
ATOM 1166 C CA . VAL A 1 144 ? 67.145 -1.985 87.356 1.00 11.97 144 VAL A CA 1
ATOM 1167 C C . VAL A 1 144 ? 66.393 -0.661 87.400 1.00 11.68 144 VAL A C 1
ATOM 1168 O O . VAL A 1 144 ? 66.571 0.190 86.522 1.00 12.17 144 VAL A O 1
ATOM 1172 N N . ILE A 1 145 ? 65.573 -0.448 88.429 1.00 11.34 145 ILE A N 1
ATOM 1173 C CA . ILE A 1 145 ? 64.847 0.811 88.541 1.00 11.62 145 ILE A CA 1
ATOM 1174 C C . ILE A 1 145 ? 65.812 1.974 88.711 1.00 11.79 145 ILE A C 1
ATOM 1175 O O . ILE A 1 145 ? 65.635 3.035 88.100 1.00 13.75 145 ILE A O 1
ATOM 1180 N N . GLN A 1 146 ? 66.854 1.798 89.527 1.00 11.20 146 GLN A N 1
ATOM 1181 C CA . GLN A 1 146 ? 67.791 2.896 89.738 1.00 11.18 146 GLN A CA 1
ATOM 1182 C C . GLN A 1 146 ? 68.821 2.997 88.615 1.00 11.71 146 GLN A C 1
ATOM 1183 O O . GLN A 1 146 ? 69.130 4.100 88.150 1.00 12.50 146 GLN A O 1
ATOM 1189 N N . HIS A 1 147 ? 69.362 1.866 88.167 1.00 11.54 147 HIS A N 1
ATOM 1190 C CA . HIS A 1 147 ? 70.510 1.869 87.269 1.00 12.05 147 HIS A CA 1
ATOM 1191 C C . HIS A 1 147 ? 70.135 1.802 85.796 1.00 12.75 147 HIS A C 1
ATOM 1192 O O . HIS A 1 147 ? 70.976 2.109 84.943 1.00 13.54 147 HIS A O 1
ATOM 1199 N N . GLY A 1 148 ? 68.907 1.409 85.478 1.00 13.21 148 GLY A N 1
ATOM 1200 C CA . GLY A 1 148 ? 68.499 1.210 84.104 1.00 13.95 148 GLY A CA 1
ATOM 1201 C C . GLY A 1 148 ? 68.997 -0.106 83.536 1.00 15.28 148 GLY A C 1
ATOM 1202 O O . GLY A 1 148 ? 69.883 -0.762 84.081 1.00 15.47 148 GLY A O 1
ATOM 1203 N N . ASP A 1 149 ? 68.420 -0.486 82.394 1.00 16.18 149 ASP A N 1
ATOM 1204 C CA . ASP A 1 149 ? 68.792 -1.707 81.681 1.00 18.48 149 ASP A CA 1
ATOM 1205 C C . ASP A 1 149 ? 69.548 -1.403 80.388 1.00 18.80 149 ASP A C 1
ATOM 1206 O O . ASP A 1 149 ? 69.384 -2.092 79.381 1.00 19.17 149 ASP A O 1
ATOM 1211 N N . GLY A 1 150 ? 70.398 -0.379 80.408 1.00 18.93 150 GLY A N 1
ATOM 1212 C CA . GLY A 1 150 ? 71.163 0.008 79.241 1.00 20.11 150 GLY A CA 1
ATOM 1213 C C . GLY A 1 150 ? 72.437 -0.799 79.084 1.00 21.26 150 GLY A C 1
ATOM 1214 O O . GLY A 1 150 ? 72.621 -1.859 79.687 1.00 21.29 150 GLY A O 1
ATOM 1215 N N . ASP A 1 151 ? 73.334 -0.271 78.249 1.00 21.66 151 ASP A N 1
ATOM 1216 C CA . ASP A 1 151 ? 74.611 -0.900 77.933 1.00 23.78 151 ASP A CA 1
ATOM 1217 C C . ASP A 1 151 ? 75.789 -0.200 78.597 1.00 23.33 151 ASP A C 1
ATOM 1218 O O . ASP A 1 151 ? 76.941 -0.539 78.310 1.00 24.27 151 ASP A O 1
ATOM 1223 N N . ASP A 1 152 ? 75.531 0.768 79.466 1.00 21.04 152 ASP A N 1
ATOM 1224 C CA . ASP A 1 152 ? 76.576 1.594 80.052 1.00 20.21 152 ASP A CA 1
ATOM 1225 C C . ASP A 1 152 ? 77.191 0.895 81.260 1.00 19.68 152 ASP A C 1
ATOM 1226 O O . ASP A 1 152 ? 76.631 -0.065 81.797 1.00 19.46 152 ASP A O 1
ATOM 1231 N N . PRO A 1 153 ? 78.346 1.376 81.738 1.00 20.30 153 PRO A N 1
ATOM 1232 C CA . PRO A 1 153 ? 79.033 0.684 82.844 1.00 19.91 153 PRO A CA 1
ATOM 1233 C C . PRO A 1 153 ? 78.313 0.743 84.184 1.00 18.81 153 PRO A C 1
ATOM 1234 O O . PRO A 1 153 ? 78.728 0.032 85.110 1.00 19.27 153 PRO A O 1
ATOM 1238 N N . ASP A 1 154 ? 77.275 1.564 84.335 1.00 17.32 154 ASP A N 1
ATOM 1239 C CA . ASP A 1 154 ? 76.501 1.632 85.570 1.00 16.10 154 ASP A CA 1
ATOM 1240 C C . ASP A 1 154 ? 75.195 0.857 85.479 1.00 15.20 154 ASP A C 1
ATOM 1241 O O . ASP A 1 154 ? 74.381 0.916 86.411 1.00 15.05 154 ASP A O 1
ATOM 1246 N N . SER A 1 155 ? 74.982 0.127 84.386 1.00 15.36 155 SER A N 1
ATOM 1247 C CA . SER A 1 155 ? 73.700 -0.497 84.108 1.00 15.24 155 SER A CA 1
ATOM 1248 C C . SER A 1 155 ? 73.511 -1.780 84.910 1.00 14.56 155 SER A C 1
ATOM 1249 O O . SER A 1 155 ? 74.459 -2.386 85.415 1.00 15.67 155 SER A O 1
ATOM 1252 N N . PHE A 1 156 ? 72.245 -2.188 84.993 1.00 14.88 156 PHE A N 1
ATOM 1253 C CA . PHE A 1 156 ? 71.829 -3.436 85.627 1.00 14.78 156 PHE A CA 1
ATOM 1254 C C . PHE A 1 156 ? 72.684 -4.618 85.175 1.00 15.84 156 PHE A C 1
ATOM 1255 O O . PHE A 1 156 ? 73.265 -5.334 86.002 1.00 16.02 156 PHE A O 1
ATOM 1263 N N . TYR A 1 157 ? 72.769 -4.846 83.863 1.00 17.05 157 TYR A N 1
ATOM 1264 C CA . TYR A 1 157 ? 73.498 -6.019 83.390 1.00 18.37 157 TYR A CA 1
ATOM 1265 C C . TYR A 1 157 ? 75.004 -5.867 83.574 1.00 18.94 157 TYR A C 1
ATOM 1266 O O . TYR A 1 157 ? 75.697 -6.866 83.793 1.00 19.48 157 TYR A O 1
ATOM 1275 N N . ALA A 1 158 ? 75.528 -4.638 83.509 1.00 18.71 158 ALA A N 1
ATOM 1276 C CA . ALA A 1 158 ? 76.939 -4.432 83.829 1.00 18.76 158 ALA A CA 1
ATOM 1277 C C . ALA A 1 158 ? 77.243 -4.865 85.258 1.00 18.81 158 ALA A C 1
ATOM 1278 O O . ALA A 1 158 ? 78.279 -5.485 85.525 1.00 19.52 158 ALA A O 1
ATOM 1280 N N . LEU A 1 159 ? 76.339 -4.561 86.190 1.00 18.00 159 LEU A N 1
ATOM 1281 C CA . LEU A 1 159 ? 76.538 -4.986 87.573 1.00 17.61 159 LEU A CA 1
ATOM 1282 C C . LEU A 1 159 ? 76.466 -6.503 87.704 1.00 17.93 159 LEU A C 1
ATOM 1283 O O . LEU A 1 159 ? 77.253 -7.102 88.447 1.00 18.65 159 LEU A O 1
ATOM 1288 N N . ILE A 1 160 ? 75.523 -7.141 87.004 1.00 17.92 160 ILE A N 1
ATOM 1289 C CA . ILE A 1 160 ? 75.433 -8.601 87.029 1.00 18.76 160 ILE A CA 1
ATOM 1290 C C . ILE A 1 160 ? 76.730 -9.219 86.527 1.00 20.14 160 ILE A C 1
ATOM 1291 O O . ILE A 1 160 ? 77.291 -10.127 87.153 1.00 20.37 160 ILE A O 1
ATOM 1296 N N . LYS A 1 161 ? 77.232 -8.730 85.389 1.00 21.22 161 LYS A N 1
ATOM 1297 C CA . LYS A 1 161 ? 78.443 -9.308 84.815 1.00 22.05 161 LYS A CA 1
ATOM 1298 C C . LYS A 1 161 ? 79.652 -9.091 85.718 1.00 22.58 161 LYS A C 1
ATOM 1299 O O . LYS A 1 161 ? 80.480 -9.996 85.880 1.00 23.45 161 LYS A O 1
ATOM 1305 N N . ARG A 1 162 ? 79.771 -7.908 86.322 1.00 22.57 162 ARG A N 1
ATOM 1306 C CA . ARG A 1 162 ? 80.892 -7.665 87.224 1.00 22.75 162 ARG A CA 1
ATOM 1307 C C . ARG A 1 162 ? 80.815 -8.560 88.451 1.00 22.09 162 ARG A C 1
ATOM 1308 O O . ARG A 1 162 ? 81.845 -9.041 88.939 1.00 22.65 162 ARG A O 1
ATOM 1316 N N . THR A 1 163 ? 79.602 -8.795 88.958 1.00 21.71 163 THR A N 1
ATOM 1317 C CA . THR A 1 163 ? 79.420 -9.718 90.072 1.00 21.15 163 THR A CA 1
ATOM 1318 C C . THR A 1 163 ? 79.800 -11.137 89.671 1.00 22.42 163 THR A C 1
ATOM 1319 O O . THR A 1 163 ? 80.526 -11.826 90.399 1.00 22.58 163 THR A O 1
ATOM 1323 N N . ASN A 1 164 ? 79.328 -11.587 88.502 1.00 23.37 164 ASN A N 1
ATOM 1324 C CA . ASN A 1 164 ? 79.665 -12.930 88.038 1.00 24.48 164 ASN A CA 1
ATOM 1325 C C . ASN A 1 164 ? 81.174 -13.121 87.957 1.00 26.31 164 ASN A C 1
ATOM 1326 O O . ASN A 1 164 ? 81.699 -14.170 88.354 1.00 27.09 164 ASN A O 1
ATOM 1331 N N . LYS A 1 165 ? 81.892 -12.115 87.452 1.00 27.83 165 LYS A N 1
ATOM 1332 C CA . LYS A 1 165 ? 83.342 -12.234 87.340 1.00 29.56 165 LYS A CA 1
ATOM 1333 C C . LYS A 1 165 ? 83.996 -12.305 88.715 1.00 30.00 165 LYS A C 1
ATOM 1334 O O . LYS A 1 165 ? 84.887 -13.131 88.941 1.00 30.27 165 LYS A O 1
ATOM 1340 N N . LYS A 1 166 ? 83.554 -11.462 89.653 1.00 30.29 166 LYS A N 1
ATOM 1341 C CA . LYS A 1 166 ? 84.130 -11.485 90.996 1.00 31.35 166 LYS A CA 1
ATOM 1342 C C . LYS A 1 166 ? 83.797 -12.780 91.727 1.00 30.89 166 LYS A C 1
ATOM 1343 O O . LYS A 1 166 ? 84.626 -13.305 92.478 1.00 31.18 166 LYS A O 1
ATOM 1349 N N . ALA A 1 167 ? 82.590 -13.307 91.525 1.00 30.14 167 ALA A N 1
ATOM 1350 C CA . ALA A 1 167 ? 82.142 -14.497 92.236 1.00 30.19 167 ALA A CA 1
ATOM 1351 C C . ALA A 1 167 ? 82.603 -15.791 91.583 1.00 31.03 167 ALA A C 1
ATOM 1352 O O . ALA A 1 167 ? 82.452 -16.858 92.189 1.00 32.15 167 ALA A O 1
ATOM 1354 N N . GLY A 1 168 ? 83.160 -15.729 90.377 1.00 30.95 168 GLY A N 1
ATOM 1355 C CA . GLY A 1 168 ? 83.512 -16.936 89.661 1.00 30.86 168 GLY A CA 1
ATOM 1356 C C . GLY A 1 168 ? 82.353 -17.600 88.959 1.00 30.18 168 GLY A C 1
ATOM 1357 O O . GLY A 1 168 ? 82.410 -18.804 88.695 1.00 30.66 168 GLY A O 1
ATOM 1358 N N . GLY A 1 169 ? 81.300 -16.849 88.648 1.00 28.56 169 GLY A N 1
ATOM 1359 C CA . GLY A 1 169 ? 80.133 -17.394 87.988 1.00 27.01 169 GLY A CA 1
ATOM 1360 C C . GLY A 1 169 ? 78.844 -16.880 88.598 1.00 26.48 169 GLY A C 1
ATOM 1361 O O . GLY A 1 169 ? 78.872 -16.129 89.577 1.00 26.55 169 GLY A O 1
ATOM 1362 N N . SER A 1 170 ? 77.718 -17.266 88.026 1.00 25.85 170 SER A N 1
ATOM 1363 C CA . SER A 1 170 ? 76.398 -16.966 88.558 1.00 24.79 170 SER A CA 1
ATOM 1364 C C . SER A 1 170 ? 75.875 -18.164 89.327 1.00 24.34 170 SER A C 1
ATOM 1365 O O . SER A 1 170 ? 76.446 -19.257 89.262 1.00 25.28 170 SER A O 1
ATOM 1368 N N . PRO A 1 171 ? 74.783 -18.005 90.082 1.00 23.68 171 PRO A N 1
ATOM 1369 C CA . PRO A 1 171 ? 74.177 -19.190 90.712 1.00 24.13 171 PRO A CA 1
ATOM 1370 C C . PRO A 1 171 ? 73.803 -20.285 89.727 1.00 25.39 171 PRO A C 1
ATOM 1371 O O . PRO A 1 171 ? 73.859 -21.469 90.085 1.00 26.22 171 PRO A O 1
ATOM 1375 N N . LYS A 1 172 ? 73.443 -19.928 88.490 1.00 26.32 172 LYS A N 1
ATOM 1376 C CA . LYS A 1 172 ? 73.199 -20.945 87.472 1.00 28.16 172 LYS A CA 1
ATOM 1377 C C . LYS A 1 172 ? 74.434 -21.807 87.238 1.00 28.81 172 LYS A C 1
ATOM 1378 O O . LYS A 1 172 ? 74.313 -23.011 86.987 1.00 29.26 172 LYS A O 1
ATOM 1384 N N . ASP A 1 173 ? 75.626 -21.216 87.340 1.00 29.26 173 ASP A N 1
ATOM 1385 C CA . ASP A 1 173 ? 76.876 -21.952 87.195 1.00 30.24 173 ASP A CA 1
ATOM 1386 C C . ASP A 1 173 ? 77.234 -22.765 88.431 1.00 30.68 173 ASP A C 1
ATOM 1387 O O . ASP A 1 173 ? 78.226 -23.500 88.401 1.00 31.88 173 ASP A O 1
ATOM 1392 N N . GLY A 1 174 ? 76.469 -22.647 89.516 1.00 30.15 174 GLY A N 1
ATOM 1393 C CA . GLY A 1 174 ? 76.735 -23.390 90.732 1.00 29.62 174 GLY A CA 1
ATOM 1394 C C . GLY A 1 174 ? 77.212 -22.557 91.898 1.00 28.77 174 GLY A C 1
ATOM 1395 O O . GLY A 1 174 ? 77.412 -23.109 92.986 1.00 29.20 174 GLY A O 1
ATOM 1396 N N . ILE A 1 175 ? 77.400 -21.249 91.718 1.00 27.79 175 ILE A N 1
ATOM 1397 C CA . ILE A 1 175 ? 77.817 -20.398 92.824 1.00 26.54 175 ILE A CA 1
ATOM 1398 C C . ILE A 1 175 ? 76.677 -20.272 93.825 1.00 25.25 175 ILE A C 1
ATOM 1399 O O . ILE A 1 175 ? 75.508 -20.114 93.447 1.00 25.51 175 ILE A O 1
ATOM 1404 N N . ASP A 1 176 ? 77.012 -20.356 95.111 1.00 24.10 176 ASP A N 1
ATOM 1405 C CA . ASP A 1 176 ? 76.013 -20.197 96.157 1.00 22.94 176 ASP A CA 1
ATOM 1406 C C . ASP A 1 176 ? 75.318 -18.848 96.009 1.00 21.47 176 ASP A C 1
ATOM 1407 O O . ASP A 1 176 ? 75.972 -17.804 95.929 1.00 21.65 176 ASP A O 1
ATOM 1412 N N . GLU A 1 177 ? 73.983 -18.873 95.982 1.00 20.30 177 GLU A N 1
ATOM 1413 C CA . GLU A 1 177 ? 73.231 -17.658 95.678 1.00 19.11 177 GLU A CA 1
ATOM 1414 C C . GLU A 1 177 ? 73.364 -16.616 96.783 1.00 18.06 177 GLU A C 1
ATOM 1415 O O . GLU A 1 177 ? 73.384 -15.410 96.504 1.00 18.36 177 GLU A O 1
ATOM 1421 N N . LYS A 1 178 ? 73.445 -17.049 98.043 1.00 18.61 178 LYS A N 1
ATOM 1422 C CA . LYS A 1 178 ? 73.592 -16.081 99.124 1.00 18.43 178 LYS A CA 1
ATOM 1423 C C . LYS A 1 178 ? 74.947 -15.385 99.056 1.00 18.28 178 LYS A C 1
ATOM 1424 O O . LYS A 1 178 ? 75.037 -14.164 99.231 1.00 18.06 178 LYS A O 1
ATOM 1430 N N . LYS A 1 179 ? 76.009 -16.142 98.775 1.00 19.70 179 LYS A N 1
ATOM 1431 C CA . LYS A 1 179 ? 77.320 -15.534 98.587 1.00 21.42 179 LYS A CA 1
ATOM 1432 C C . LYS A 1 179 ? 77.334 -14.629 97.365 1.00 20.12 179 LYS A C 1
ATOM 1433 O O . LYS A 1 179 ? 77.892 -13.527 97.407 1.00 20.20 179 LYS A O 1
ATOM 1439 N N . TRP A 1 180 ? 76.721 -15.080 96.269 1.00 19.23 180 TRP A N 1
ATOM 1440 C CA . TRP A 1 180 ? 76.657 -14.267 95.059 1.00 18.50 180 TRP A CA 1
ATOM 1441 C C . TRP A 1 180 ? 75.943 -12.947 95.317 1.00 17.36 180 TRP A C 1
ATOM 1442 O O . TRP A 1 180 ? 76.401 -11.887 94.868 1.00 17.32 180 TRP A O 1
ATOM 1453 N N . LEU A 1 181 ? 74.817 -12.989 96.037 1.00 16.42 181 LEU A N 1
ATOM 1454 C CA . LEU A 1 181 ? 74.061 -11.766 96.285 1.00 15.44 181 LEU A CA 1
ATOM 1455 C C . LEU A 1 181 ? 74.842 -10.797 97.163 1.00 15.44 181 LEU A C 1
ATOM 1456 O O . LEU A 1 181 ? 74.774 -9.582 96.962 1.00 15.50 181 LEU A O 1
ATOM 1461 N N . ASN A 1 182 ? 75.594 -11.307 98.141 1.00 16.65 182 ASN A N 1
ATOM 1462 C CA . ASN A 1 182 ? 76.428 -10.415 98.941 1.00 18.04 182 ASN A CA 1
ATOM 1463 C C . ASN A 1 182 ? 77.470 -9.720 98.075 1.00 17.09 182 ASN A C 1
ATOM 1464 O O . ASN A 1 182 ? 77.731 -8.522 98.241 1.00 16.98 182 ASN A O 1
ATOM 1469 N N . LYS A 1 183 ? 78.055 -10.448 97.123 1.00 17.91 183 LYS A N 1
ATOM 1470 C CA . LYS A 1 183 ? 79.002 -9.821 96.210 1.00 18.60 183 LYS A CA 1
ATOM 1471 C C . LYS A 1 183 ? 78.304 -8.825 95.292 1.00 17.11 183 LYS A C 1
ATOM 1472 O O . LYS A 1 183 ? 78.865 -7.768 94.980 1.00 18.44 183 LYS A O 1
ATOM 1478 N N . PHE A 1 184 ? 77.079 -9.140 94.854 1.00 16.25 184 PHE A N 1
ATOM 1479 C CA . PHE A 1 184 ? 76.318 -8.197 94.042 1.00 15.91 184 PHE A CA 1
ATOM 1480 C C . PHE A 1 184 ? 76.083 -6.895 94.794 1.00 15.01 184 PHE A C 1
ATOM 1481 O O . PHE A 1 184 ? 76.235 -5.805 94.231 1.00 14.92 184 PHE A O 1
ATOM 1489 N N . LEU A 1 185 ? 75.698 -6.991 96.067 1.00 14.41 185 LEU A N 1
ATOM 1490 C CA . LEU A 1 185 ? 75.474 -5.787 96.858 1.00 14.42 185 LEU A CA 1
ATOM 1491 C C . LEU A 1 185 ? 76.762 -4.979 96.999 1.00 15.02 185 LEU A C 1
ATOM 1492 O O . LEU A 1 185 ? 76.734 -3.745 96.953 1.00 15.41 185 LEU A O 1
ATOM 1497 N N . ASP A 1 186 ? 77.906 -5.661 97.135 1.00 15.96 186 ASP A N 1
ATOM 1498 C CA . ASP A 1 186 ? 79.196 -4.973 97.157 1.00 17.33 186 ASP A CA 1
ATOM 1499 C C . ASP A 1 186 ? 79.455 -4.241 95.844 1.00 17.34 186 ASP A C 1
ATOM 1500 O O . ASP A 1 186 ? 79.892 -3.083 95.835 1.00 17.72 186 ASP A O 1
ATOM 1505 N N . VAL A 1 187 ? 79.223 -4.926 94.721 1.00 16.81 187 VAL A N 1
ATOM 1506 C CA . VAL A 1 187 ? 79.437 -4.332 93.406 1.00 17.33 187 VAL A CA 1
ATOM 1507 C C . VAL A 1 187 ? 78.521 -3.131 93.212 1.00 16.09 187 VAL A C 1
ATOM 1508 O O . VAL A 1 187 ? 78.938 -2.084 92.703 1.00 16.38 187 VAL A O 1
ATOM 1512 N N . ARG A 1 188 ? 77.259 -3.259 93.619 1.00 15.17 188 ARG A N 1
ATOM 1513 C CA . ARG A 1 188 ? 76.335 -2.141 93.477 1.00 14.82 188 ARG A CA 1
ATOM 1514 C C . ARG A 1 188 ? 76.746 -0.966 94.354 1.00 15.25 188 ARG A C 1
ATOM 1515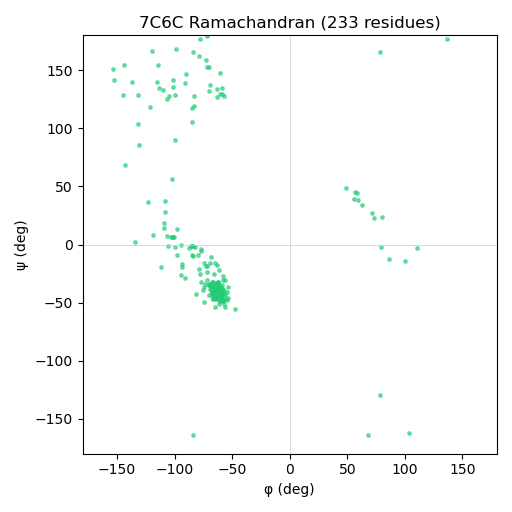 O O . ARG A 1 188 ? 76.700 0.186 93.911 1.00 15.44 188 ARG A O 1
ATOM 1523 N N . TYR A 1 189 ? 77.148 -1.235 95.599 1.00 15.59 189 TYR A N 1
ATOM 1524 C CA . TYR A 1 189 ? 77.639 -0.167 96.465 1.00 16.42 189 TYR A CA 1
ATOM 1525 C C . TYR A 1 189 ? 78.779 0.591 95.799 1.00 16.79 189 TYR A C 1
ATOM 1526 O O . TYR A 1 189 ? 78.796 1.827 95.780 1.00 16.69 189 TYR A O 1
ATOM 1535 N N . ASP A 1 190 ? 79.751 -0.143 95.256 1.00 17.55 190 ASP A N 1
ATOM 1536 C CA . ASP A 1 190 ? 80.890 0.499 94.609 1.00 18.31 190 ASP A CA 1
ATOM 1537 C C . ASP A 1 190 ? 80.440 1.348 93.430 1.00 18.25 190 ASP A C 1
ATOM 1538 O O . ASP A 1 190 ? 80.976 2.437 93.196 1.00 18.91 190 ASP A O 1
ATOM 1543 N N . ASP A 1 191 ? 79.450 0.871 92.680 1.00 17.68 191 ASP A N 1
ATOM 1544 C CA . ASP A 1 191 ? 78.982 1.632 91.528 1.00 17.26 191 ASP A CA 1
ATOM 1545 C C . ASP A 1 191 ? 78.250 2.900 91.952 1.00 16.65 191 ASP A C 1
ATOM 1546 O O . ASP A 1 191 ? 78.383 3.945 91.304 1.00 17.36 191 ASP A O 1
ATOM 1551 N N . LEU A 1 192 ? 77.472 2.826 93.035 1.00 15.59 192 LEU A N 1
ATOM 1552 C CA . LEU A 1 192 ? 76.765 4.006 93.524 1.00 15.77 192 LEU A CA 1
ATOM 1553 C C . LEU A 1 192 ? 77.734 5.046 94.067 1.00 16.78 192 LEU A C 1
ATOM 1554 O O . LEU A 1 192 ? 77.479 6.250 93.954 1.00 17.66 192 LEU A O 1
ATOM 1559 N N . MET A 1 193 ? 78.848 4.602 94.651 1.00 18.16 193 MET A N 1
ATOM 1560 C CA . MET A 1 193 ? 79.824 5.526 95.216 1.00 20.07 193 MET A CA 1
ATOM 1561 C C . MET A 1 193 ? 80.683 6.181 94.147 1.00 21.10 193 MET A C 1
ATOM 1562 O O . MET A 1 193 ? 81.093 7.331 94.313 1.00 22.32 193 MET A O 1
ATOM 1567 N N . ASN A 1 194 ? 80.969 5.485 93.054 1.00 21.10 194 ASN A N 1
ATOM 1568 C CA . ASN A 1 194 ? 81.847 6.010 92.008 1.00 21.71 194 ASN A CA 1
ATOM 1569 C C . ASN A 1 194 ? 81.342 5.565 90.647 1.00 21.23 194 ASN A C 1
ATOM 1570 O O . ASN A 1 194 ? 81.976 4.757 89.957 1.00 21.71 194 ASN A O 1
ATOM 1575 N N . PRO A 1 195 ? 80.191 6.085 90.222 1.00 19.56 195 PRO A N 1
ATOM 1576 C CA . PRO A 1 195 ? 79.644 5.686 88.925 1.00 19.40 195 PRO A CA 1
ATOM 1577 C C . PRO A 1 195 ? 80.482 6.229 87.782 1.00 19.47 195 PRO A C 1
ATOM 1578 O O . PRO A 1 195 ? 81.151 7.260 87.900 1.00 20.24 195 PRO A O 1
ATOM 1582 N N . ALA A 1 196 ? 80.440 5.508 86.660 1.00 19.48 196 ALA A N 1
ATOM 1583 C CA . ALA A 1 196 ? 81.065 6.014 85.444 1.00 19.42 196 ALA A CA 1
ATOM 1584 C C . ALA A 1 196 ? 80.416 7.314 84.987 1.00 20.00 196 ALA A C 1
ATOM 1585 O O . ALA A 1 196 ? 81.091 8.189 84.438 1.00 21.06 196 ALA A O 1
ATOM 1587 N N . ASN A 1 197 ? 79.117 7.464 85.217 1.00 19.38 197 ASN A N 1
ATOM 1588 C CA . ASN A 1 197 ? 78.366 8.651 84.816 1.00 19.00 197 ASN A CA 1
ATOM 1589 C C . ASN A 1 197 ? 78.525 9.701 85.909 1.00 18.72 197 ASN A C 1
ATOM 1590 O O . ASN A 1 197 ? 77.920 9.600 86.981 1.00 18.96 197 ASN A O 1
ATOM 1595 N N . HIS A 1 198 ? 79.347 10.720 85.637 1.00 19.30 198 HIS A N 1
ATOM 1596 C CA . HIS A 1 198 ? 79.613 11.737 86.647 1.00 19.95 198 HIS A CA 1
ATOM 1597 C C . HIS A 1 198 ? 78.374 12.551 86.990 1.00 17.72 198 HIS A C 1
ATOM 1598 O O . HIS A 1 198 ? 78.293 13.091 88.098 1.00 19.10 198 HIS A O 1
ATOM 1605 N N . ASP A 1 199 ? 77.408 12.653 86.065 1.00 16.52 199 ASP A N 1
ATOM 1606 C CA . ASP A 1 199 ? 76.214 13.459 86.313 1.00 15.96 199 ASP A CA 1
ATOM 1607 C C . ASP A 1 199 ? 75.471 12.983 87.556 1.00 14.57 199 ASP A C 1
ATOM 1608 O O . ASP A 1 199 ? 74.806 13.780 88.230 1.00 14.60 199 ASP A O 1
ATOM 1613 N N . THR A 1 200 ? 75.547 11.689 87.861 1.00 15.18 200 THR A N 1
ATOM 1614 C CA . THR A 1 200 ? 74.693 11.070 88.865 1.00 14.40 200 THR A CA 1
ATOM 1615 C C . THR A 1 200 ? 75.410 10.806 90.190 1.00 15.11 200 THR A C 1
ATOM 1616 O O . THR A 1 200 ? 74.840 10.163 91.077 1.00 15.05 200 THR A O 1
ATOM 1620 N N . ARG A 1 201 ? 76.647 11.269 90.324 1.00 16.13 201 ARG A N 1
ATOM 1621 C CA . ARG A 1 201 ? 77.429 11.032 91.536 1.00 18.45 201 ARG A CA 1
ATOM 1622 C C . ARG A 1 201 ? 76.777 11.494 92.820 1.00 18.00 201 ARG A C 1
ATOM 1623 O O . ARG A 1 201 ? 76.657 10.731 93.768 1.00 18.07 201 ARG A O 1
ATOM 1631 N N . ASP A 1 202 ? 76.375 12.755 92.856 1.00 18.17 202 ASP A N 1
ATOM 1632 C CA . ASP A 1 202 ? 75.792 13.314 94.076 1.00 18.80 202 ASP A CA 1
ATOM 1633 C C . ASP A 1 202 ? 74.565 12.525 94.509 1.00 18.09 202 ASP A C 1
ATOM 1634 O O . ASP A 1 202 ? 74.430 12.151 95.680 1.00 19.27 202 ASP A O 1
ATOM 1639 N N . GLU A 1 203 ? 73.652 12.268 93.575 1.00 16.26 203 GLU A N 1
ATOM 1640 C CA . GLU A 1 203 ? 72.422 11.577 93.930 1.00 16.48 203 GLU A CA 1
ATOM 1641 C C . GLU A 1 203 ? 72.692 10.132 94.326 1.00 15.55 203 GLU A C 1
ATOM 1642 O O . GLU A 1 203 ? 72.121 9.633 95.304 1.00 16.41 203 GLU A O 1
ATOM 1648 N N . TRP A 1 204 ? 73.578 9.448 93.602 1.00 14.16 204 TRP A N 1
ATOM 1649 C CA . TRP A 1 204 ? 73.777 8.029 93.869 1.00 14.46 204 TRP A CA 1
ATOM 1650 C C . TRP A 1 204 ? 74.546 7.805 95.165 1.00 14.53 204 TRP A C 1
ATOM 1651 O O . TRP A 1 204 ? 74.269 6.851 95.898 1.00 14.67 204 TRP A O 1
ATOM 1662 N N . ARG A 1 205 ? 75.467 8.703 95.485 1.00 15.89 205 ARG A N 1
ATOM 1663 C CA . ARG A 1 205 ? 76.217 8.580 96.729 1.00 17.59 205 ARG A CA 1
ATOM 1664 C C . ARG A 1 205 ? 75.265 8.686 97.922 1.00 18.57 205 ARG A C 1
ATOM 1665 O O . ARG A 1 205 ? 75.460 8.029 98.934 1.00 19.52 205 ARG A O 1
ATOM 1673 N N . GLU A 1 206 ? 74.225 9.502 97.787 1.00 19.31 206 GLU A N 1
ATOM 1674 C CA . GLU A 1 206 ? 73.235 9.664 98.841 1.00 20.85 206 GLU A CA 1
ATOM 1675 C C . GLU A 1 206 ? 72.249 8.508 98.913 1.00 18.45 206 GLU A C 1
ATOM 1676 O O . GLU A 1 206 ? 71.413 8.493 99.820 1.00 19.41 206 GLU A O 1
ATOM 1682 N N . SER A 1 207 ? 72.329 7.549 97.990 1.00 15.74 207 SER A N 1
ATOM 1683 C CA . SER A 1 207 ? 71.389 6.440 97.911 1.00 14.81 207 SER A CA 1
ATOM 1684 C C . SER A 1 207 ? 71.977 5.122 98.394 1.00 14.19 207 SER A C 1
ATOM 1685 O O . SER A 1 207 ? 71.264 4.113 98.393 1.00 14.05 207 SER A O 1
ATOM 1688 N N . VAL A 1 208 ? 73.249 5.098 98.806 1.00 15.01 208 VAL A N 1
ATOM 1689 C CA . VAL A 1 208 ? 73.909 3.835 99.123 1.00 15.72 208 VAL A CA 1
ATOM 1690 C C . VAL A 1 208 ? 73.238 3.101 100.270 1.00 14.92 208 VAL A C 1
ATOM 1691 O O . VAL A 1 208 ? 73.393 1.883 100.388 1.00 15.40 208 VAL A O 1
ATOM 1695 N N . ALA A 1 209 ? 72.492 3.808 101.123 1.00 14.25 209 ALA A N 1
ATOM 1696 C CA . ALA A 1 209 ? 71.842 3.144 102.248 1.00 14.64 209 ALA A CA 1
ATOM 1697 C C . ALA A 1 209 ? 70.910 2.027 101.794 1.00 13.15 209 ALA A C 1
ATOM 1698 O O . ALA A 1 209 ? 70.676 1.085 102.555 1.00 13.93 209 ALA A O 1
ATOM 1700 N N . ARG A 1 210 ? 70.362 2.107 100.576 1.00 12.16 210 ARG A N 1
ATOM 1701 C CA . ARG A 1 210 ? 69.474 1.039 100.121 1.00 11.44 210 ARG A CA 1
ATOM 1702 C C . ARG A 1 210 ? 70.200 -0.294 100.046 1.00 11.62 210 ARG A C 1
ATOM 1703 O O . ARG A 1 210 ? 69.596 -1.345 100.296 1.00 12.03 210 ARG A O 1
ATOM 1711 N N . VAL A 1 211 ? 71.497 -0.271 99.730 1.00 12.23 211 VAL A N 1
ATOM 1712 C CA . VAL A 1 211 ? 72.275 -1.507 99.718 1.00 13.22 211 VAL A CA 1
ATOM 1713 C C . VAL A 1 211 ? 72.308 -2.127 101.110 1.00 12.60 211 VAL A C 1
ATOM 1714 O O . VAL A 1 211 ? 72.131 -3.342 101.270 1.00 13.22 211 VAL A O 1
ATOM 1718 N N . ASP A 1 212 ? 72.509 -1.303 102.145 1.00 12.84 212 ASP A N 1
ATOM 1719 C CA . ASP A 1 212 ? 72.557 -1.838 103.501 1.00 14.03 212 ASP A CA 1
ATOM 1720 C C . ASP A 1 212 ? 71.189 -2.307 103.980 1.00 12.55 212 ASP A C 1
ATOM 1721 O O . ASP A 1 212 ? 71.106 -3.292 104.720 1.00 13.21 212 ASP A O 1
ATOM 1726 N N . VAL A 1 213 ? 70.107 -1.634 103.580 1.00 11.53 213 VAL A N 1
ATOM 1727 C CA . VAL A 1 213 ? 68.777 -2.114 103.950 1.00 11.64 213 VAL A CA 1
ATOM 1728 C C . VAL A 1 213 ? 68.548 -3.508 103.380 1.00 10.53 213 VAL A C 1
ATOM 1729 O O . VAL A 1 213 ? 68.056 -4.413 104.068 1.00 10.68 213 VAL A O 1
ATOM 1733 N N . LEU A 1 214 ? 68.906 -3.699 102.107 1.00 10.47 214 LEU A N 1
ATOM 1734 C CA . LEU A 1 214 ? 68.727 -4.996 101.468 1.00 10.62 214 LEU A CA 1
ATOM 1735 C C . LEU A 1 214 ? 69.637 -6.043 102.097 1.00 10.70 214 LEU A C 1
ATOM 1736 O O . LEU A 1 214 ? 69.213 -7.179 102.343 1.00 10.85 214 LEU A O 1
ATOM 1741 N N . ARG A 1 215 ? 70.883 -5.671 102.392 1.00 11.52 215 ARG A N 1
ATOM 1742 C CA . ARG A 1 215 ? 71.785 -6.605 103.050 1.00 12.37 215 ARG A CA 1
ATOM 1743 C C . ARG A 1 215 ? 71.263 -7.014 104.419 1.00 11.60 215 ARG A C 1
ATOM 1744 O O . ARG A 1 215 ? 71.454 -8.161 104.834 1.00 12.01 215 ARG A O 1
ATOM 1752 N N . SER A 1 216 ? 70.605 -6.096 105.136 1.00 11.62 216 SER A N 1
ATOM 1753 C CA . SER A 1 216 ? 70.074 -6.440 106.453 1.00 12.16 216 SER A CA 1
ATOM 1754 C C . SER A 1 216 ? 69.004 -7.517 106.363 1.00 10.86 216 SER A C 1
ATOM 1755 O O . SER A 1 216 ? 68.876 -8.338 107.278 1.00 11.53 216 SER A O 1
ATOM 1758 N N . ILE A 1 217 ? 68.222 -7.528 105.279 1.00 10.32 217 ILE A N 1
ATOM 1759 C CA . ILE A 1 217 ? 67.254 -8.601 105.072 1.00 10.43 217 ILE A CA 1
ATOM 1760 C C . ILE A 1 217 ? 67.977 -9.932 104.899 1.00 10.57 217 ILE A C 1
ATOM 1761 O O . ILE A 1 217 ? 67.588 -10.955 105.481 1.00 11.27 217 ILE A O 1
ATOM 1766 N N . ALA A 1 218 ? 69.055 -9.931 104.107 1.00 10.86 218 ALA A N 1
ATOM 1767 C CA . ALA A 1 218 ? 69.870 -11.131 103.950 1.00 11.45 218 ALA A CA 1
ATOM 1768 C C . ALA A 1 218 ? 70.435 -11.588 105.288 1.00 11.12 218 ALA A C 1
ATOM 1769 O O . ALA A 1 218 ? 70.454 -12.787 105.584 1.00 11.68 218 ALA A O 1
ATOM 1771 N N . LYS A 1 219 ? 70.871 -10.644 106.123 1.00 10.95 219 LYS A N 1
ATOM 1772 C CA . LYS A 1 219 ? 71.485 -10.989 107.400 1.00 11.22 219 LYS A CA 1
ATOM 1773 C C . LYS A 1 219 ? 70.470 -11.495 108.420 1.00 10.59 219 LYS A C 1
ATOM 1774 O O . LYS A 1 219 ? 70.858 -12.152 109.396 1.00 11.82 219 LYS A O 1
ATOM 1780 N N . GLU A 1 220 ? 69.183 -11.219 108.210 1.00 10.06 220 GLU A N 1
ATOM 1781 C CA . GLU A 1 220 ? 68.120 -11.864 108.973 1.00 10.35 220 GLU A CA 1
ATOM 1782 C C . GLU A 1 220 ? 67.773 -13.239 108.427 1.00 10.65 220 GLU A C 1
ATOM 1783 O O . GLU A 1 220 ? 66.921 -13.925 109.007 1.00 11.12 220 GLU A O 1
ATOM 1789 N N . ASN A 1 221 ? 68.424 -13.647 107.336 1.00 11.39 221 ASN A N 1
ATOM 1790 C CA . ASN A 1 221 ? 68.113 -14.886 106.624 1.00 12.31 221 ASN A CA 1
ATOM 1791 C C . ASN A 1 221 ? 66.672 -14.906 106.115 1.00 12.84 221 ASN A C 1
ATOM 1792 O O . ASN A 1 221 ? 66.004 -15.937 106.129 1.00 15.52 221 ASN A O 1
ATOM 1797 N N . ASN A 1 222 ? 66.194 -13.764 105.647 1.00 11.02 222 ASN A N 1
ATOM 1798 C CA . ASN A 1 222 ? 64.829 -13.650 105.130 1.00 10.55 222 ASN A CA 1
ATOM 1799 C C . ASN A 1 222 ? 64.835 -13.637 103.598 1.00 10.22 222 ASN A C 1
ATOM 1800 O O . ASN A 1 222 ? 64.333 -12.718 102.948 1.00 10.94 222 ASN A O 1
ATOM 1805 N N . TYR A 1 223 ? 65.421 -14.692 103.012 1.00 11.14 223 TYR A N 1
ATOM 1806 C CA . TYR A 1 223 ? 65.580 -14.755 101.559 1.00 12.00 223 TYR A CA 1
ATOM 1807 C C . TYR A 1 223 ? 64.270 -14.999 100.822 1.00 11.79 223 TYR A C 1
ATOM 1808 O O . TYR A 1 223 ? 64.197 -14.731 99.618 1.00 12.27 223 TYR A O 1
ATOM 1817 N N . ASN A 1 224 ? 63.239 -15.490 101.504 1.00 11.39 224 ASN A N 1
ATOM 1818 C CA . ASN A 1 224 ? 61.920 -15.611 100.898 1.00 11.80 224 ASN A CA 1
ATOM 1819 C C . ASN A 1 224 ? 61.119 -14.321 100.975 1.00 10.65 224 ASN A C 1
ATOM 1820 O O . ASN A 1 224 ? 59.988 -14.280 100.474 1.00 11.40 224 ASN A O 1
ATOM 1825 N N . LEU A 1 225 ? 61.673 -13.277 101.589 1.00 10.71 225 LEU A N 1
ATOM 1826 C CA . LEU A 1 225 ? 60.999 -11.984 101.694 1.00 10.81 225 LEU A CA 1
ATOM 1827 C C . LEU A 1 225 ? 59.635 -12.139 102.361 1.00 10.37 225 LEU A C 1
ATOM 1828 O O . LEU A 1 225 ? 58.625 -11.609 101.894 1.00 11.12 225 LEU A O 1
ATOM 1833 N N . ASN A 1 226 ? 59.616 -12.901 103.454 1.00 10.57 226 ASN A N 1
ATOM 1834 C CA . ASN A 1 226 ? 58.429 -13.020 104.285 1.00 10.69 226 ASN A CA 1
ATOM 1835 C C . ASN A 1 226 ? 58.211 -11.731 105.073 1.00 10.04 226 ASN A C 1
ATOM 1836 O O . ASN A 1 226 ? 59.133 -10.946 105.302 1.00 10.32 226 ASN A O 1
ATOM 1841 N N . GLY A 1 227 ? 56.974 -11.532 105.519 1.00 10.12 227 GLY A N 1
ATOM 1842 C CA . GLY A 1 227 ? 56.635 -10.370 106.304 1.00 10.41 227 GLY A CA 1
ATOM 1843 C C . GLY A 1 227 ? 56.106 -10.719 107.680 1.00 10.06 227 GLY A C 1
ATOM 1844 O O . GLY A 1 227 ? 55.767 -11.871 107.963 1.00 10.17 227 GLY A O 1
ATOM 1845 N N . PRO A 1 228 ? 56.025 -9.721 108.572 1.00 9.89 228 PRO A N 1
ATOM 1846 C CA . PRO A 1 228 ? 56.422 -8.330 108.334 1.00 10.49 228 PRO A CA 1
ATOM 1847 C C . PRO A 1 228 ? 57.929 -8.165 108.266 1.00 10.04 228 PRO A C 1
ATOM 1848 O O . PRO A 1 228 ? 58.674 -8.943 108.873 1.00 10.90 228 PRO A O 1
ATOM 1852 N N . ILE A 1 229 ? 58.359 -7.142 107.531 1.00 9.81 229 ILE A N 1
ATOM 1853 C CA . ILE A 1 229 ? 59.751 -6.720 107.463 1.00 9.94 229 ILE A CA 1
ATOM 1854 C C . ILE A 1 229 ? 59.854 -5.381 108.173 1.00 9.92 229 ILE A C 1
ATOM 1855 O O . ILE A 1 229 ? 59.042 -4.481 107.936 1.00 10.86 229 ILE A O 1
ATOM 1860 N N . HIS A 1 230 ? 60.848 -5.239 109.036 1.00 9.76 230 HIS A N 1
ATOM 1861 C CA . HIS A 1 230 ? 61.151 -3.947 109.639 1.00 9.57 230 HIS A CA 1
ATOM 1862 C C . HIS A 1 230 ? 62.422 -3.387 109.032 1.00 10.03 230 HIS A C 1
ATOM 1863 O O . HIS A 1 230 ? 63.461 -4.051 109.030 1.00 11.24 230 HIS A O 1
ATOM 1870 N N . VAL A 1 231 ? 62.324 -2.176 108.512 1.00 10.42 231 VAL A N 1
ATOM 1871 C CA . VAL A 1 231 ? 63.463 -1.435 108.000 1.00 10.94 231 VAL A CA 1
ATOM 1872 C C . VAL A 1 231 ? 63.883 -0.449 109.076 1.00 11.39 231 VAL A C 1
ATOM 1873 O O . VAL A 1 231 ? 63.046 0.291 109.607 1.00 11.99 231 VAL A O 1
ATOM 1877 N N . ARG A 1 232 ? 65.169 -0.445 109.416 1.00 12.88 232 ARG A N 1
ATOM 1878 C CA . ARG A 1 232 ? 65.712 0.507 110.388 1.00 14.44 232 ARG A CA 1
ATOM 1879 C C . ARG A 1 232 ? 66.969 1.100 109.768 1.00 14.25 232 ARG A C 1
ATOM 1880 O O . ARG A 1 232 ? 68.016 0.449 109.701 1.00 16.06 232 ARG A O 1
ATOM 1888 N N . SER A 1 233 ? 66.851 2.331 109.284 1.00 14.03 233 SER A N 1
ATOM 1889 C CA . SER A 1 233 ? 67.892 2.949 108.483 1.00 15.38 233 SER A CA 1
ATOM 1890 C C . SER A 1 233 ? 68.167 4.344 109.011 1.00 17.18 233 SER A C 1
ATOM 1891 O O . SER A 1 233 ? 67.238 5.136 109.188 1.00 17.55 233 SER A O 1
ATOM 1894 N N . ASN A 1 234 ? 69.442 4.645 109.263 1.00 18.69 234 ASN A N 1
ATOM 1895 C CA . ASN A 1 234 ? 69.797 6.010 109.635 1.00 21.04 234 ASN A CA 1
ATOM 1896 C C . ASN A 1 234 ? 69.404 6.991 108.538 1.00 20.85 234 ASN A C 1
ATOM 1897 O O . ASN A 1 234 ? 68.936 8.099 108.822 1.00 23.01 234 ASN A O 1
ATOM 1902 N N . GLU A 1 235 ? 69.561 6.587 107.275 1.00 19.57 235 GLU A N 1
ATOM 1903 C CA . GLU A 1 235 ? 69.267 7.480 106.159 1.00 19.76 235 GLU A CA 1
ATOM 1904 C C . GLU A 1 235 ? 67.765 7.648 105.956 1.00 19.57 235 GLU A C 1
ATOM 1905 O O . GLU A 1 235 ? 67.271 8.775 105.835 1.00 20.96 235 GLU A O 1
ATOM 1911 N N . TYR A 1 236 ? 67.021 6.539 105.900 1.00 17.19 236 TYR A N 1
ATOM 1912 C CA . TYR A 1 236 ? 65.617 6.597 105.502 1.00 16.60 236 TYR A CA 1
ATOM 1913 C C . TYR A 1 236 ? 64.655 6.698 106.672 1.00 17.60 236 TYR A C 1
ATOM 1914 O O . TYR A 1 236 ? 63.542 7.202 106.495 1.00 18.34 236 TYR A O 1
ATOM 1923 N N . GLY A 1 237 ? 65.039 6.215 107.846 1.00 16.96 237 GLY A N 1
ATOM 1924 C CA . GLY A 1 237 ? 64.126 6.093 108.961 1.00 17.36 237 GLY A CA 1
ATOM 1925 C C . GLY A 1 237 ? 63.673 4.662 109.171 1.00 15.45 237 GLY A C 1
ATOM 1926 O O . GLY A 1 237 ? 64.270 3.699 108.678 1.00 15.46 237 GLY A O 1
ATOM 1927 N N . ASN A 1 238 ? 62.582 4.529 109.917 1.00 14.86 238 ASN A N 1
ATOM 1928 C CA . ASN A 1 238 ? 62.059 3.236 110.333 1.00 13.98 238 ASN A CA 1
ATOM 1929 C C . ASN A 1 238 ? 60.710 2.987 109.686 1.00 13.16 238 ASN A C 1
ATOM 1930 O O . ASN A 1 238 ? 59.843 3.868 109.693 1.00 14.65 238 ASN A O 1
ATOM 1935 N N . PHE A 1 239 ? 60.526 1.778 109.165 1.00 11.91 239 PHE A N 1
ATOM 1936 C CA . PHE A 1 239 ? 59.307 1.412 108.465 1.00 11.38 239 PHE A CA 1
ATOM 1937 C C . PHE A 1 239 ? 58.973 -0.035 108.764 1.00 10.79 239 PHE A C 1
ATOM 1938 O O . PHE A 1 239 ? 59.854 -0.847 109.061 1.00 10.97 239 PHE A O 1
ATOM 1946 N N . VAL A 1 240 ? 57.691 -0.356 108.657 1.00 10.74 240 VAL A N 1
ATOM 1947 C CA . VAL A 1 240 ? 57.242 -1.737 108.599 1.00 11.31 240 VAL A CA 1
ATOM 1948 C C . VAL A 1 240 ? 56.611 -1.990 107.238 1.00 11.16 240 VAL A C 1
ATOM 1949 O O . VAL A 1 240 ? 55.905 -1.133 106.693 1.00 13.12 240 VAL A O 1
ATOM 1953 N N . ILE A 1 241 ? 56.892 -3.163 106.684 1.00 10.45 241 ILE A N 1
ATOM 1954 C CA . ILE A 1 241 ? 56.312 -3.631 105.435 1.00 11.12 241 ILE A CA 1
ATOM 1955 C C . ILE A 1 241 ? 55.595 -4.932 105.761 1.00 11.24 241 ILE A C 1
ATOM 1956 O O . ILE A 1 241 ? 56.218 -5.883 106.247 1.00 12.51 241 ILE A O 1
ATOM 1961 N N . LYS A 1 242 ? 54.288 -4.962 105.549 1.00 11.90 242 LYS A N 1
ATOM 1962 C CA . LYS A 1 242 ? 53.495 -6.130 105.917 1.00 13.93 242 LYS A CA 1
ATOM 1963 C C . LYS A 1 242 ? 53.879 -7.354 105.093 1.00 13.70 242 LYS A C 1
ATOM 1964 O O . LYS A 1 242 ? 53.773 -8.491 105.572 1.00 14.81 242 LYS A O 1
#

Solvent-accessible surface area: 11669 Å² total; per-residue (Å²): 59,16,86,184,66,18,55,56,24,2,22,35,2,7,6,0,15,52,40,40,39,37,121,45,53,16,9,52,31,81,85,44,105,6,22,45,0,37,10,0,2,29,2,13,0,7,2,7,86,8,17,0,17,60,0,0,67,32,10,23,180,58,46,94,114,18,104,0,97,147,16,22,96,18,1,130,120,2,24,179,110,141,20,47,55,21,94,82,2,171,40,0,31,82,16,0,142,69,12,23,134,51,174,79,0,78,49,4,0,54,121,4,2,56,124,42,14,17,88,27,0,12,140,61,0,76,89,5,16,4,173,28,6,0,0,44,3,0,0,1,3,0,0,19,27,12,25,55,35,155,63,78,4,2,0,86,14,0,4,109,85,0,37,182,131,14,62,12,7,20,132,106,63,41,83,22,88,114,0,0,56,76,0,0,73,6,0,89,83,7,0,62,110,6,60,53,115,91,0,85,117,65,6,91,116,11,32,22,5,4,89,10,2,42,50,7,8,158,120,100,24,22,84,0,81,32,90,6,91,4,176,16,172,90,38,27,115,41,86,0,152

Sequence (241 aa):
GLNKDQKKRRAEQQLTSIFEENGTTEIQYGYVERLDDGRGYTCGRAGFTTATGDDALEVVEVYTKAVPNNKLKKYLPELRRLAKEESDDTSNLKGFASSSSAWKSLANDKEFRAAQDKVNDHLYYYQPAMKRSDNAGLKTALARAVMYDTVIQHGDGDDPDSFYALIKRTNKKAGGSPKDGIDEKKWLNKFLDVRYDDLMNPANHDTRDEWRESVARVDVLRSIAKENNYNLNGPIHVRSNEYGNFVIK

Foldseek 3Di:
DAPPQLVLLLLLLLCLLVPLGSDQFQLDWDQPQLFFAIQGGRLRQGLLACLVLQLVVQLCVVPPPDPCVVCNVVSVVSNVVSGNDPPPVPPVSVSSNVCRPPPSSVVSVVVSLVVFALVVLVVVCVVLVPDFSLLSSVSRSQCSVQNCDDFCSHSVVLVVVLQVVQVHGVVVVGDNLVSSVSSLVSNLVCLCPPPRPSRNVVSPLSNQSSVQSVVCVVVVVRNSDDFDWGDTPSSHIDTRD

Organism: Bacillus subtilis (strain 168) (NCBI:txid224308)